Protein AF-0000000086680401 (afdb_homodimer)

Sequence (232 aa):
MADPLADVVRLTPVPRIGDLFIDARGDGRAMRVSLHPDRAIAVVSLWSSSTCRASFQLPLEDAARLAELLSPAGAAIDAAADADAEAFEADHPYPGLADTLHITGSIVPPGLSQASMADPLADVVRLTPVPRIGDLFIDARGDGRAMRVSLHPDRAIAVVSLWSSSTCRASFQLPLEDAARLAELLSPAGAAIDAAADADAEAFEADHPYPGLADTLHITGSIVPPGLSQAS

Secondary structure (DSSP, 8-state):
---TT-----------PPEEEE-TT-TTEEEEEEEEGGGTEEEEEEEETTEEEEEEEEEHHHHHHHHHHHSHHHHHHHHHHHHHHHHHHHHS--HHHHHHTS-------S------/---TT-----------PPEEEE-TT-TTEEEEEEEEGGGTEEEEEEEETTEEEEEEEEEHHHHHHHHHHHSHHHHHHHHHHHHHHHHHHHHS--THHHHHTS-------S------

Foldseek 3Di:
DPPPPVPVPVPPPPPFFFDKDADPVHQQWIWTWGDDVVVQWIKIWIDRNPRTDDIDTHRVVCVVVVVCCPDPVNVVVVVVVVVVVVVVCVVCVVPPPVVVVVPPPPPPPDDPPPDD/DPPPPVPVPPPPPPPFFFDKAADPVHQQWIWTWGDDVVVQWIKIWIDRNVRTDDIDTHRVVCVVVVVCCPDPVNVVVVVVVVVVVVVVCVVCVVPPPVPVVVPPPPPVPPPPPPDD

Structure (mmCIF, N/CA/C/O backbone):
data_AF-0000000086680401-model_v1
#
loop_
_entity.id
_entity.type
_entity.pdbx_description
1 polymer 'Uncharacterized protein'
#
loop_
_atom_site.group_PDB
_atom_site.id
_atom_site.type_symbol
_atom_site.label_atom_id
_atom_site.label_alt_id
_atom_site.label_comp_id
_atom_site.label_asym_id
_atom_site.label_entity_id
_atom_site.label_seq_id
_atom_site.pdbx_PDB_ins_code
_atom_site.Cartn_x
_atom_site.Cartn_y
_atom_site.Cartn_z
_atom_site.occupancy
_atom_site.B_iso_or_equiv
_atom_site.auth_seq_id
_atom_site.auth_comp_id
_atom_site.auth_asym_id
_atom_site.auth_atom_id
_atom_site.pdbx_PDB_model_num
ATOM 1 N N . MET A 1 1 ? -17.734 38.219 27.062 1 34.09 1 MET A N 1
ATOM 2 C CA . MET A 1 1 ? -16.578 38.688 26.297 1 34.09 1 MET A CA 1
ATOM 3 C C . MET A 1 1 ? -15.906 37.531 25.594 1 34.09 1 MET A C 1
ATOM 5 O O . MET A 1 1 ? -15.477 36.562 26.234 1 34.09 1 MET A O 1
ATOM 9 N N . ALA A 1 2 ? -16.312 37.312 24.391 1 43.44 2 ALA A N 1
ATOM 10 C CA . ALA A 1 2 ? -15.789 36.25 23.516 1 43.44 2 ALA A CA 1
ATOM 11 C C . ALA A 1 2 ? -14.273 36.375 23.359 1 43.44 2 ALA A C 1
ATOM 13 O O . ALA A 1 2 ? -13.742 37.5 23.312 1 43.44 2 ALA A O 1
ATOM 14 N N . ASP A 1 3 ? -13.539 35.5 24.078 1 41.97 3 ASP A N 1
ATOM 15 C CA . ASP A 1 3 ? -12.086 35.469 23.922 1 41.97 3 ASP A CA 1
ATOM 16 C C . ASP A 1 3 ? -11.695 35.406 22.453 1 41.97 3 ASP A C 1
ATOM 18 O O . ASP A 1 3 ? -12.078 34.469 21.734 1 41.97 3 ASP A O 1
ATOM 22 N N . PRO A 1 4 ? -11.57 36.562 21.766 1 45.19 4 PRO A N 1
ATOM 23 C CA . PRO A 1 4 ? -11.312 36.719 20.328 1 45.19 4 PRO A CA 1
ATOM 24 C C . PRO A 1 4 ? -10.195 35.812 19.828 1 45.19 4 PRO A C 1
ATOM 26 O O . PRO A 1 4 ? -10.086 35.531 18.625 1 45.19 4 PRO A O 1
ATOM 29 N N . LEU A 1 5 ? -9.18 35.688 20.609 1 41.69 5 LEU A N 1
ATOM 30 C CA . LEU A 1 5 ? -7.93 35.156 20.094 1 41.69 5 LEU A CA 1
ATOM 31 C C . LEU A 1 5 ? -8.047 33.656 19.828 1 41.69 5 LEU A C 1
ATOM 33 O O . LEU A 1 5 ? -7.043 33 19.609 1 41.69 5 LEU A O 1
ATOM 37 N N . ALA A 1 6 ? -9.164 33.094 20.094 1 43.22 6 ALA A N 1
ATOM 38 C CA . ALA A 1 6 ? -9.055 31.688 19.781 1 43.22 6 ALA A CA 1
ATOM 39 C C . ALA A 1 6 ? -8.828 31.469 18.281 1 43.22 6 ALA A C 1
ATOM 41 O O . ALA A 1 6 ? -9.742 31.062 17.562 1 43.22 6 ALA A O 1
ATOM 42 N N . ASP A 1 7 ? -8.266 32.5 17.594 1 38 7 ASP A N 1
ATOM 43 C CA . ASP A 1 7 ? -7.875 3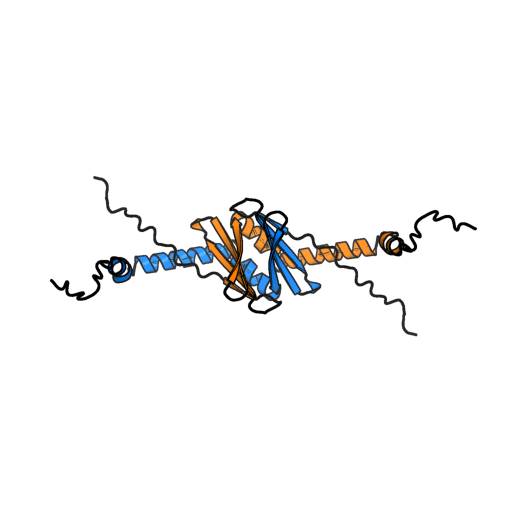2.094 16.25 1 38 7 ASP A CA 1
ATOM 44 C C . ASP A 1 7 ? -7.098 30.766 16.281 1 38 7 ASP A C 1
ATOM 46 O O . ASP A 1 7 ? -5.961 30.719 16.766 1 38 7 ASP A O 1
ATOM 50 N N . VAL A 1 8 ? -7.695 29.656 16.562 1 41.06 8 VAL A N 1
ATOM 51 C CA . VAL A 1 8 ? -7.113 28.328 16.406 1 41.06 8 VAL A CA 1
ATOM 52 C C . VAL A 1 8 ? -6.266 28.281 15.133 1 41.06 8 VAL A C 1
ATOM 54 O O . VAL A 1 8 ? -6.805 28.25 14.023 1 41.06 8 VAL A O 1
ATOM 57 N N . VAL A 1 9 ? -5.168 29.078 15.07 1 42.47 9 VAL A N 1
ATOM 58 C CA . VAL A 1 9 ? -4.25 28.781 13.977 1 42.47 9 VAL A CA 1
ATOM 59 C C . VAL A 1 9 ? -4.273 27.281 13.688 1 42.47 9 VAL A C 1
ATOM 61 O O . VAL A 1 9 ? -3.893 26.469 14.539 1 42.47 9 VAL A O 1
ATOM 64 N N . ARG A 1 10 ? -5.293 26.875 13.07 1 38.28 10 ARG A N 1
ATOM 65 C CA . ARG A 1 10 ? -5.172 25.531 12.531 1 38.28 10 ARG A CA 1
ATOM 66 C C . ARG A 1 10 ? -3.752 25.266 12.031 1 38.28 10 ARG A C 1
ATOM 68 O O . ARG A 1 10 ? -3.318 25.844 11.039 1 38.28 10 ARG A O 1
ATOM 75 N N . LEU A 1 11 ? -2.783 25.156 13 1 44.19 11 LEU A N 1
ATOM 76 C CA . LEU A 1 11 ? -1.46 24.688 12.609 1 44.19 11 LEU A CA 1
ATOM 77 C C . LEU A 1 11 ? -1.546 23.781 11.375 1 44.19 11 LEU A C 1
ATOM 79 O O . LEU A 1 11 ? -2.412 22.906 11.305 1 44.19 11 LEU A O 1
ATOM 83 N N . THR A 1 12 ? -1.242 24.375 10.234 1 44 12 THR A N 1
ATOM 84 C CA . THR A 1 12 ? -1.144 23.562 9.031 1 44 12 THR A CA 1
ATOM 85 C C . THR A 1 12 ? -0.296 22.328 9.273 1 44 12 THR A C 1
ATOM 87 O O . THR A 1 12 ? 0.77 22.406 9.891 1 44 12 THR A O 1
ATOM 90 N N . PRO A 1 13 ? -0.939 21.281 9.352 1 48.34 13 PRO A N 1
ATOM 91 C CA . PRO A 1 13 ? -0.157 20.062 9.539 1 48.34 13 PRO A CA 1
ATOM 92 C C . PRO A 1 13 ? 1.132 20.047 8.719 1 48.34 13 PRO A C 1
ATOM 94 O O . PRO A 1 13 ? 1.157 20.562 7.598 1 48.34 13 PRO A O 1
ATOM 97 N N . VAL A 1 14 ? 2.398 20.172 9.391 1 51.53 14 VAL A N 1
ATOM 98 C CA . VAL A 1 14 ? 3.666 19.922 8.719 1 51.53 14 VAL A CA 1
ATOM 99 C C . VAL A 1 14 ? 3.479 18.859 7.633 1 51.53 14 VAL A C 1
ATOM 101 O O . VAL A 1 14 ? 2.836 17.844 7.867 1 51.53 14 VAL A O 1
ATOM 104 N N . PRO A 1 15 ? 3.84 19.422 6.469 1 54.22 15 PRO A N 1
ATOM 105 C CA . PRO A 1 15 ? 3.709 18.422 5.398 1 54.22 15 PRO A CA 1
ATOM 106 C C . PRO A 1 15 ? 4.324 17.078 5.766 1 54.22 15 PRO A C 1
ATOM 108 O O . PRO A 1 15 ? 5.453 17.031 6.266 1 54.22 15 PRO A O 1
ATOM 111 N N . ARG A 1 16 ? 3.531 16.062 6.105 1 61.12 16 ARG A N 1
ATOM 112 C CA . ARG A 1 16 ? 4.055 14.727 6.391 1 61.12 16 ARG A CA 1
ATOM 113 C C . ARG A 1 16 ? 4.727 14.125 5.16 1 61.12 16 ARG A C 1
ATOM 115 O O . ARG A 1 16 ? 4.094 13.984 4.109 1 61.12 16 ARG A O 1
ATOM 122 N N . ILE A 1 17 ? 6.121 14.359 5.184 1 65.56 17 ILE A N 1
ATOM 123 C CA . ILE A 1 17 ? 6.852 13.656 4.133 1 65.56 17 ILE A CA 1
ATOM 124 C C . ILE A 1 17 ? 6.527 12.164 4.195 1 65.56 17 ILE A C 1
ATOM 126 O O . ILE A 1 17 ? 6.516 11.57 5.273 1 65.56 17 ILE A O 1
ATOM 130 N N . GLY A 1 18 ? 5.945 11.625 3.227 1 82.38 18 GLY A N 1
ATOM 131 C CA . GLY A 1 18 ? 5.582 10.219 3.139 1 82.38 18 GLY A CA 1
ATOM 132 C C . GLY A 1 18 ? 6.777 9.305 2.957 1 82.38 18 GLY A C 1
ATOM 133 O O . GLY A 1 18 ? 7.867 9.766 2.613 1 82.38 18 GLY A O 1
ATOM 134 N N . ASP A 1 19 ? 6.699 8.062 3.479 1 93 19 ASP A N 1
ATOM 135 C CA . ASP A 1 19 ? 7.699 7.031 3.227 1 93 19 ASP A CA 1
ATOM 136 C C . ASP A 1 19 ? 7.727 6.641 1.751 1 93 19 ASP A C 1
ATOM 138 O O . ASP A 1 19 ? 6.695 6.684 1.073 1 93 19 ASP A O 1
ATOM 142 N N . LEU A 1 20 ? 8.945 6.289 1.375 1 96.94 20 LEU A N 1
ATOM 143 C CA . LEU A 1 20 ? 9.156 5.992 -0.037 1 96.94 20 LEU A CA 1
ATOM 144 C C . LEU A 1 20 ? 9.57 4.539 -0.231 1 96.94 20 LEU A C 1
ATOM 146 O O . LEU A 1 20 ? 10.414 4.023 0.508 1 96.94 20 LEU A O 1
ATOM 150 N N . PHE A 1 21 ? 8.945 3.879 -1.234 1 98.06 21 PHE A N 1
ATOM 151 C CA . PHE A 1 21 ? 9.289 2.525 -1.652 1 98.06 21 PHE A CA 1
ATOM 152 C C . PHE A 1 21 ? 9.562 2.475 -3.15 1 98.06 21 PHE A C 1
ATOM 154 O O . PHE A 1 21 ? 8.859 3.111 -3.938 1 98.06 21 PHE A O 1
ATOM 161 N N . ILE A 1 22 ? 10.562 1.632 -3.516 1 98.38 22 ILE A N 1
ATOM 162 C CA . ILE A 1 22 ? 10.969 1.574 -4.918 1 98.38 22 ILE A CA 1
ATOM 163 C C . ILE A 1 22 ? 10.414 0.307 -5.562 1 98.38 22 ILE A C 1
ATOM 165 O O . ILE A 1 22 ? 10.492 -0.779 -4.98 1 98.38 22 ILE A O 1
ATOM 169 N N . ASP A 1 23 ? 9.844 0.503 -6.73 1 98.5 23 ASP A N 1
ATOM 170 C CA . ASP A 1 23 ? 9.266 -0.605 -7.488 1 98.5 23 ASP A CA 1
ATOM 171 C C . ASP A 1 23 ? 10.359 -1.565 -7.965 1 98.5 23 ASP A C 1
ATOM 173 O O . ASP A 1 23 ? 11.391 -1.135 -8.484 1 98.5 23 ASP A O 1
ATOM 177 N N . ALA A 1 24 ? 10.055 -2.836 -7.867 1 98.38 24 ALA A N 1
ATOM 178 C CA . ALA A 1 24 ? 11.031 -3.857 -8.234 1 98.38 24 ALA A CA 1
ATOM 179 C C . ALA A 1 24 ? 11.359 -3.801 -9.719 1 98.38 24 ALA A C 1
ATOM 181 O O . ALA A 1 24 ? 12.422 -4.25 -10.148 1 98.38 24 ALA A O 1
ATOM 182 N N . ARG A 1 25 ? 10.422 -3.34 -10.477 1 97.81 25 ARG A N 1
ATOM 183 C CA . ARG A 1 25 ? 10.617 -3.293 -11.922 1 97.81 25 ARG A CA 1
ATOM 184 C C . ARG A 1 25 ? 11.539 -2.143 -12.312 1 97.81 25 ARG A C 1
ATOM 186 O O . ARG A 1 25 ? 12.055 -2.104 -13.43 1 97.81 25 ARG A O 1
ATOM 193 N N . GLY A 1 26 ? 11.695 -1.215 -11.359 1 96.94 26 GLY A N 1
ATOM 194 C CA . GLY A 1 26 ? 12.539 -0.066 -11.648 1 96.94 26 GLY A CA 1
ATOM 195 C C . GLY A 1 26 ? 11.852 0.976 -12.508 1 96.94 26 GLY A C 1
ATOM 196 O O . GLY A 1 26 ? 10.656 1.235 -12.344 1 96.94 26 GLY A O 1
ATOM 197 N N . ASP A 1 27 ? 12.742 1.853 -13.273 1 95.75 27 ASP A N 1
ATOM 198 C CA . ASP A 1 27 ? 12.305 2.803 -14.297 1 95.75 27 ASP A CA 1
ATOM 199 C C . ASP A 1 27 ? 11.641 4.023 -13.656 1 95.75 27 ASP A C 1
ATOM 201 O O . ASP A 1 27 ? 10.672 4.562 -14.203 1 95.75 27 ASP A O 1
ATOM 205 N N . GLY A 1 28 ? 12.023 4.305 -12.492 1 97.62 28 GLY A N 1
ATOM 206 C CA . GLY A 1 28 ? 11.531 5.5 -11.82 1 97.62 28 GLY A CA 1
ATOM 207 C C . GLY A 1 28 ? 10.188 5.297 -11.156 1 97.62 28 GLY A C 1
ATOM 208 O O . GLY A 1 28 ? 9.555 6.262 -10.711 1 97.62 28 GLY A O 1
ATOM 209 N N . ARG A 1 29 ? 9.766 4.051 -11.039 1 98.44 29 ARG A N 1
ATOM 210 C CA . ARG A 1 29 ? 8.5 3.768 -10.375 1 98.44 29 ARG A CA 1
ATOM 211 C C . ARG A 1 29 ? 8.68 3.717 -8.859 1 98.44 29 ARG A C 1
ATOM 213 O O . ARG A 1 29 ? 9.641 3.135 -8.367 1 98.44 29 ARG A O 1
ATOM 220 N N . ALA A 1 30 ? 7.754 4.367 -8.18 1 98.38 30 ALA A N 1
ATOM 221 C CA . ALA A 1 30 ? 7.855 4.449 -6.723 1 98.38 30 ALA A CA 1
ATOM 222 C C . ALA A 1 30 ? 6.473 4.508 -6.082 1 98.38 30 ALA A C 1
ATOM 224 O O . ALA A 1 30 ? 5.488 4.844 -6.742 1 98.38 30 ALA A O 1
ATOM 225 N N . MET A 1 31 ? 6.379 4.121 -4.812 1 98.44 31 MET A N 1
ATOM 226 C CA . MET A 1 31 ? 5.199 4.27 -3.969 1 98.44 31 MET A CA 1
ATOM 227 C C . MET A 1 31 ? 5.5 5.152 -2.76 1 98.44 31 MET A C 1
ATOM 229 O O . MET A 1 31 ? 6.52 4.969 -2.094 1 98.44 31 MET A O 1
ATOM 233 N N . ARG A 1 32 ? 4.664 6.102 -2.607 1 97.06 32 ARG A N 1
ATOM 234 C CA . ARG A 1 32 ? 4.758 6.934 -1.412 1 97.06 32 ARG A CA 1
ATOM 235 C C . ARG A 1 32 ? 3.588 6.668 -0.469 1 97.06 32 ARG A C 1
ATOM 237 O O . ARG A 1 32 ? 2.451 6.504 -0.914 1 97.06 32 ARG A O 1
ATOM 244 N N . VAL A 1 33 ? 3.926 6.59 0.817 1 97.12 33 VAL A N 1
ATOM 245 C CA . VAL A 1 33 ? 2.912 6.367 1.845 1 97.12 33 VAL A CA 1
ATOM 246 C C . VAL A 1 33 ? 3.012 7.461 2.908 1 97.12 33 VAL A C 1
ATOM 248 O O . VAL A 1 33 ? 4.094 7.727 3.436 1 97.12 33 VAL A O 1
ATOM 251 N N . SER A 1 34 ? 1.892 8.109 3.141 1 93.25 34 SER A N 1
ATOM 252 C CA . SER A 1 34 ? 1.846 9.141 4.176 1 93.25 34 SER A CA 1
ATOM 253 C C . SER A 1 34 ? 0.667 8.922 5.121 1 93.25 34 SER A C 1
ATOM 255 O O . SER A 1 34 ? -0.433 8.586 4.68 1 93.25 34 SER A O 1
ATOM 257 N N . LEU A 1 35 ? 0.917 9.094 6.371 1 92.5 35 LEU A N 1
ATOM 258 C CA . LEU A 1 35 ? -0.119 8.945 7.387 1 92.5 35 LEU A CA 1
ATOM 259 C C . LEU A 1 35 ? -0.743 10.289 7.73 1 92.5 35 LEU A C 1
ATOM 261 O O . LEU A 1 35 ? -0.03 11.273 7.93 1 92.5 35 LEU A O 1
ATOM 265 N N . HIS A 1 36 ? -2.059 10.297 7.707 1 89.88 36 HIS A N 1
ATOM 266 C CA . HIS A 1 36 ? -2.832 11.461 8.125 1 89.88 36 HIS A CA 1
ATOM 267 C C . HIS A 1 36 ? -3.816 11.102 9.227 1 89.88 36 HIS A C 1
ATOM 269 O O . HIS A 1 36 ? -5.023 10.992 8.984 1 89.88 36 HIS A O 1
ATOM 275 N N . PRO A 1 37 ? -3.393 11.062 10.445 1 86.56 37 PRO A N 1
ATOM 276 C CA . PRO A 1 37 ? -4.242 10.625 11.555 1 86.56 37 PRO A CA 1
ATOM 277 C C . PRO A 1 37 ? -5.414 11.57 11.812 1 86.56 37 PRO A C 1
ATOM 279 O O . PRO A 1 37 ? -6.492 11.125 12.219 1 86.56 37 PRO A O 1
ATOM 282 N N . ASP A 1 38 ? -5.199 12.781 11.523 1 83.44 38 ASP A N 1
ATOM 283 C CA . ASP A 1 38 ? -6.262 13.758 11.734 1 83.44 38 ASP A CA 1
ATOM 284 C C . ASP A 1 38 ? -7.461 13.469 10.836 1 83.44 38 ASP A C 1
ATOM 286 O O . ASP A 1 38 ? -8.602 13.805 11.172 1 83.44 38 ASP A O 1
ATOM 290 N N . ARG A 1 39 ? -7.156 12.938 9.727 1 90.25 39 ARG A N 1
ATOM 291 C CA . ARG A 1 39 ? -8.195 12.594 8.766 1 90.25 39 ARG A CA 1
ATOM 292 C C . ARG A 1 39 ? -8.516 11.102 8.82 1 90.25 39 ARG A C 1
ATOM 294 O O . ARG A 1 39 ? -9.375 10.617 8.078 1 90.25 39 ARG A O 1
ATOM 301 N N . ALA A 1 40 ? -7.871 10.375 9.625 1 91.75 40 ALA A N 1
ATOM 302 C CA . ALA A 1 40 ? -8.039 8.945 9.852 1 91.75 40 ALA A CA 1
ATOM 303 C C . ALA A 1 40 ? -7.773 8.148 8.578 1 91.75 40 ALA A C 1
ATOM 305 O O . ALA A 1 40 ? -8.461 7.168 8.297 1 91.75 40 ALA A O 1
ATOM 306 N N . ILE A 1 41 ? -6.75 8.633 7.816 1 94.62 41 ILE A N 1
ATOM 307 C CA . ILE A 1 41 ? -6.418 7.914 6.59 1 94.62 41 ILE A CA 1
ATOM 308 C C . ILE A 1 41 ? -4.902 7.828 6.438 1 94.62 41 ILE A C 1
ATOM 310 O O . ILE A 1 41 ? -4.164 8.617 7.027 1 94.62 41 ILE A O 1
ATOM 314 N N . ALA A 1 42 ? -4.496 6.785 5.684 1 96.19 42 ALA A N 1
ATOM 315 C CA . ALA A 1 42 ? -3.193 6.734 5.023 1 96.19 42 ALA A CA 1
ATOM 316 C C . ALA A 1 42 ? -3.332 6.906 3.516 1 96.19 42 ALA A C 1
ATOM 318 O O . ALA A 1 42 ? -4.23 6.328 2.898 1 96.19 42 ALA A O 1
ATOM 319 N N . VAL A 1 43 ? -2.486 7.773 3.008 1 97.12 43 VAL A N 1
ATOM 320 C CA . VAL A 1 43 ? -2.52 7.957 1.562 1 97.12 43 VAL A CA 1
ATOM 321 C C . VAL A 1 43 ? -1.408 7.137 0.91 1 97.12 43 VAL A C 1
ATOM 323 O O . VAL A 1 43 ? -0.248 7.215 1.318 1 97.12 43 VAL A O 1
ATOM 326 N N . VAL A 1 44 ? -1.808 6.301 -0.07 1 98.38 44 VAL A N 1
ATOM 327 C CA . VAL A 1 44 ? -0.894 5.566 -0.938 1 98.38 44 VAL A CA 1
ATOM 328 C C . VAL A 1 44 ? -0.931 6.156 -2.346 1 98.38 44 VAL A C 1
ATOM 330 O O . VAL A 1 44 ? -2.006 6.328 -2.926 1 98.38 44 VAL A O 1
ATOM 333 N N . SER A 1 45 ? 0.202 6.5 -2.807 1 98.31 45 SER A N 1
ATOM 334 C CA . SER A 1 45 ? 0.241 7.023 -4.172 1 98.31 45 SER A CA 1
ATOM 335 C C . SER A 1 45 ? 1.341 6.352 -4.988 1 98.31 45 SER A C 1
ATOM 337 O O . SER A 1 45 ? 2.422 6.07 -4.469 1 98.31 45 SER A O 1
ATOM 339 N N . LEU A 1 46 ? 1.041 6.105 -6.223 1 98.56 46 LEU A N 1
ATOM 340 C CA . LEU A 1 46 ? 1.972 5.461 -7.145 1 98.56 46 LEU A CA 1
ATOM 341 C C . LEU A 1 46 ? 2.471 6.453 -8.188 1 98.56 46 LEU A C 1
ATOM 343 O O . LEU A 1 46 ? 1.683 7.207 -8.766 1 98.56 46 LEU A O 1
ATOM 347 N N . TRP A 1 47 ? 3.779 6.383 -8.344 1 98 47 TRP A N 1
ATOM 348 C CA . TRP A 1 47 ? 4.434 7.391 -9.172 1 98 47 TRP A CA 1
ATOM 349 C C . TRP A 1 47 ? 5.238 6.738 -10.289 1 98 47 TRP A C 1
ATOM 351 O O . TRP A 1 47 ? 5.766 5.637 -10.125 1 98 47 TRP A O 1
ATOM 361 N N . SER A 1 48 ? 5.277 7.293 -11.406 1 97.31 48 SER A N 1
ATOM 362 C CA . SER A 1 48 ? 6.266 7.09 -12.461 1 97.31 48 SER A CA 1
ATOM 363 C C . SER A 1 48 ? 7.125 8.336 -12.664 1 97.31 48 SER A C 1
ATOM 365 O O . SER A 1 48 ? 6.688 9.305 -13.281 1 97.31 48 SER A O 1
ATOM 367 N N . SER A 1 49 ? 8.383 8.133 -12.141 1 95.06 49 SER A N 1
ATOM 368 C CA . SER A 1 49 ? 9.227 9.32 -12.078 1 95.06 49 SER A CA 1
ATOM 369 C C . SER A 1 49 ? 8.539 10.445 -11.32 1 95.06 49 SER A C 1
ATOM 371 O O . SER A 1 49 ? 8.125 10.266 -10.172 1 95.06 49 SER A O 1
ATOM 373 N N . SER A 1 50 ? 8.32 11.578 -11.883 1 94.38 50 SER A N 1
ATOM 374 C CA . SER A 1 50 ? 7.766 12.719 -11.172 1 94.38 50 SER A CA 1
ATOM 375 C C . SER A 1 50 ? 6.254 12.812 -11.352 1 94.38 50 SER A C 1
ATOM 377 O O . SER A 1 50 ? 5.613 13.727 -10.828 1 94.38 50 SER A O 1
ATOM 379 N N . THR A 1 51 ? 5.707 11.852 -12.023 1 97.5 51 THR A N 1
ATOM 380 C CA . THR A 1 51 ? 4.273 11.906 -12.305 1 97.5 51 THR A CA 1
ATOM 381 C C . THR A 1 51 ? 3.51 10.93 -11.414 1 97.5 51 THR A C 1
ATOM 383 O O . THR A 1 51 ? 3.76 9.727 -11.453 1 97.5 51 THR A O 1
ATOM 386 N N . CYS A 1 52 ? 2.596 11.43 -10.68 1 98.12 52 CYS A N 1
ATOM 387 C CA . CYS A 1 52 ? 1.708 10.57 -9.914 1 98.12 52 CYS A CA 1
ATOM 388 C C . CYS A 1 52 ? 0.692 9.883 -10.82 1 98.12 52 CYS A C 1
ATOM 390 O O . CYS A 1 52 ? -0.076 10.547 -11.516 1 98.12 52 CYS A O 1
ATOM 392 N N . ARG A 1 53 ? 0.599 8.586 -10.711 1 98.31 53 ARG A N 1
ATOM 393 C CA . ARG A 1 53 ? -0.247 7.82 -11.617 1 98.31 53 ARG A CA 1
ATOM 394 C C . ARG A 1 53 ? -1.577 7.469 -10.961 1 98.31 53 ARG A C 1
ATOM 396 O O . ARG A 1 53 ? -2.594 7.32 -11.648 1 98.31 53 ARG A O 1
ATOM 403 N N . ALA A 1 54 ? -1.56 7.332 -9.656 1 98.5 54 ALA A N 1
ATOM 404 C CA . ALA A 1 54 ? -2.766 6.984 -8.906 1 98.5 54 ALA A CA 1
ATOM 405 C C . ALA A 1 54 ? -2.555 7.172 -7.406 1 98.5 54 ALA A C 1
ATOM 407 O O . ALA A 1 54 ? -1.421 7.145 -6.926 1 98.5 54 ALA A O 1
ATOM 408 N N . SER A 1 55 ? -3.639 7.371 -6.734 1 98.38 55 SER A N 1
ATOM 409 C CA . SER A 1 55 ? -3.604 7.469 -5.277 1 98.38 55 SER A CA 1
ATOM 410 C C . SER A 1 55 ? -4.789 6.75 -4.645 1 98.38 55 SER A C 1
ATOM 412 O O . SER A 1 55 ? -5.766 6.434 -5.328 1 98.38 55 SER A O 1
ATOM 414 N N . PHE A 1 56 ? -4.641 6.477 -3.43 1 98.44 56 PHE A N 1
ATOM 415 C CA . PHE A 1 56 ? -5.594 5.715 -2.637 1 98.44 56 PHE A CA 1
ATOM 416 C C . PHE A 1 56 ? -5.582 6.176 -1.185 1 98.44 56 PHE A C 1
ATOM 418 O O . PHE A 1 56 ? -4.516 6.375 -0.601 1 98.44 56 PHE A O 1
ATOM 425 N N . GLN A 1 57 ? -6.793 6.398 -0.75 1 98.56 57 GLN A N 1
ATOM 426 C CA . GLN A 1 57 ? -6.93 6.738 0.662 1 98.56 57 GLN A CA 1
ATOM 427 C C . GLN A 1 57 ? -7.395 5.535 1.475 1 98.56 57 GLN A C 1
ATOM 429 O O . GLN A 1 57 ? -8.57 5.168 1.435 1 98.56 57 GLN A O 1
ATOM 434 N N . LEU A 1 58 ? -6.449 4.977 2.287 1 98.31 58 LEU A N 1
ATOM 435 C CA . LEU A 1 58 ? -6.711 3.836 3.16 1 98.31 58 LEU A CA 1
ATOM 436 C C . LEU A 1 58 ? -7.258 4.297 4.508 1 98.31 58 LEU A C 1
ATOM 438 O O . LEU A 1 58 ? -6.559 4.973 5.266 1 98.31 58 LEU A O 1
ATOM 442 N N . PRO A 1 59 ? -8.555 3.867 4.758 1 97.44 59 PRO A N 1
ATOM 443 C CA . PRO A 1 59 ? -8.969 4.125 6.141 1 97.44 59 PRO A CA 1
ATOM 444 C C . PRO A 1 59 ? -8.023 3.5 7.164 1 97.44 59 PRO A C 1
ATOM 446 O O . PRO A 1 59 ? -7.645 2.334 7.031 1 97.44 59 PRO A O 1
ATOM 449 N N . LEU A 1 60 ? -7.625 4.281 8.164 1 94.69 60 LEU A N 1
ATOM 450 C CA . LEU A 1 60 ? -6.645 3.799 9.133 1 94.69 60 LEU A CA 1
ATOM 451 C C . LEU A 1 60 ? -7.176 2.582 9.883 1 94.69 60 LEU A C 1
ATOM 453 O O . LEU A 1 60 ? -6.395 1.756 10.367 1 94.69 60 LEU A O 1
ATOM 457 N N . GLU A 1 61 ? -8.492 2.486 9.977 1 94.31 61 GLU A N 1
ATOM 458 C CA . GLU A 1 61 ? -9.078 1.308 10.609 1 94.31 61 GLU A CA 1
ATOM 459 C C . GLU A 1 61 ? -8.734 0.038 9.836 1 94.31 61 GLU A C 1
ATOM 461 O O . GLU A 1 61 ? -8.719 -1.056 10.398 1 94.31 61 GLU A O 1
ATOM 466 N N . ASP A 1 62 ? -8.492 0.18 8.562 1 97 62 ASP A N 1
ATOM 467 C CA . ASP A 1 62 ? -8.148 -0.96 7.715 1 97 62 ASP A CA 1
ATOM 468 C C . ASP A 1 62 ? -6.637 -1.119 7.594 1 97 62 ASP A C 1
ATOM 470 O O . ASP A 1 62 ? -6.152 -2.125 7.07 1 97 62 ASP A O 1
ATOM 474 N N . ALA A 1 63 ? -5.852 -0.171 8.047 1 97 63 ALA A N 1
ATOM 475 C CA . ALA A 1 63 ? -4.398 -0.178 7.906 1 97 63 ALA A CA 1
ATOM 476 C C . ALA A 1 63 ? -3.779 -1.351 8.656 1 97 63 ALA A C 1
ATOM 478 O O . ALA A 1 63 ? -2.811 -1.954 8.188 1 97 63 ALA A O 1
ATOM 479 N N . ALA A 1 64 ? -4.402 -1.676 9.797 1 94 64 ALA A N 1
ATOM 480 C CA . ALA A 1 64 ? -3.883 -2.787 10.594 1 94 64 ALA A CA 1
ATOM 481 C C . ALA A 1 64 ? -3.998 -4.105 9.828 1 94 64 ALA A C 1
ATOM 483 O O . ALA A 1 64 ? -3.1 -4.945 9.891 1 94 64 ALA A O 1
ATOM 484 N N . ARG A 1 65 ? -5.094 -4.293 9.195 1 95.38 65 ARG A N 1
ATOM 485 C CA . ARG A 1 65 ? -5.297 -5.5 8.398 1 95.38 65 ARG A CA 1
ATOM 486 C C . ARG A 1 65 ? -4.27 -5.598 7.277 1 95.38 65 ARG A C 1
ATOM 488 O O . ARG A 1 65 ? -3.725 -6.672 7.016 1 95.38 65 ARG A O 1
ATOM 495 N N . LEU A 1 66 ? -4.035 -4.457 6.633 1 97.19 66 LEU A N 1
ATOM 496 C CA . LEU A 1 66 ? -3.018 -4.426 5.586 1 97.19 66 LEU A CA 1
ATOM 497 C C . LEU A 1 66 ? -1.635 -4.703 6.164 1 97.19 66 LEU A C 1
ATOM 499 O O . LEU A 1 66 ? -0.852 -5.453 5.578 1 97.19 66 LEU A O 1
ATOM 503 N N . ALA A 1 67 ? -1.343 -4.133 7.293 1 96.94 67 ALA A N 1
ATOM 504 C CA . ALA A 1 67 ? -0.066 -4.363 7.961 1 96.94 67 ALA A CA 1
ATOM 505 C C . ALA A 1 67 ? 0.135 -5.848 8.266 1 96.94 67 ALA A C 1
ATOM 507 O O . ALA A 1 67 ? 1.222 -6.391 8.047 1 96.94 67 ALA A O 1
ATOM 508 N N . GLU A 1 68 ? -0.904 -6.48 8.727 1 95.25 68 GLU A N 1
ATOM 509 C CA . GLU A 1 68 ? -0.832 -7.902 9.039 1 95.25 68 GLU A CA 1
ATOM 510 C C . GLU A 1 68 ? -0.542 -8.734 7.793 1 95.25 68 GLU A C 1
ATOM 512 O O . GLU A 1 68 ? 0.292 -9.641 7.824 1 95.25 68 GLU A O 1
ATOM 517 N N . LEU A 1 69 ? -1.261 -8.352 6.789 1 94.19 69 LEU A N 1
ATOM 518 C CA . LEU A 1 69 ? -1.076 -9.055 5.523 1 94.19 69 LEU A CA 1
ATOM 519 C C . LEU A 1 69 ? 0.371 -8.961 5.055 1 94.19 69 LEU A C 1
ATOM 521 O O . LEU A 1 69 ? 0.941 -9.945 4.582 1 94.19 69 LEU A O 1
ATOM 525 N N . LEU A 1 70 ? 1.015 -7.797 5.219 1 95.62 70 LEU A N 1
ATOM 526 C CA . LEU A 1 70 ? 2.34 -7.52 4.68 1 95.62 70 LEU A CA 1
ATOM 527 C C . LEU A 1 70 ? 3.428 -7.957 5.656 1 95.62 70 LEU A C 1
ATOM 529 O O . LEU A 1 70 ? 4.609 -7.984 5.305 1 95.62 70 LEU A O 1
ATOM 533 N N . SER A 1 71 ? 3.033 -8.352 6.828 1 93.88 71 SER A N 1
ATOM 534 C CA . SER A 1 71 ? 4.004 -8.773 7.836 1 93.88 71 SER A CA 1
ATOM 535 C C . SER A 1 71 ? 4.621 -10.117 7.477 1 93.88 71 SER A C 1
ATOM 537 O O . SER A 1 71 ? 4.055 -10.875 6.684 1 93.88 71 SER A O 1
ATOM 539 N N . PRO A 1 72 ? 5.816 -10.375 8.07 1 90.69 72 PRO A N 1
ATOM 540 C CA . PRO A 1 72 ? 6.426 -11.68 7.824 1 90.69 72 PRO A CA 1
ATOM 541 C C . PRO A 1 72 ? 5.488 -12.844 8.156 1 90.69 72 PRO A C 1
ATOM 543 O O . PRO A 1 72 ? 5.434 -13.828 7.414 1 90.69 72 PRO A O 1
ATOM 546 N N . ALA A 1 73 ? 4.754 -12.656 9.219 1 88.81 73 ALA A N 1
ATOM 547 C CA . ALA A 1 73 ? 3.811 -13.703 9.602 1 88.81 73 ALA A CA 1
ATOM 548 C C . ALA A 1 73 ? 2.697 -13.836 8.562 1 88.81 73 ALA A C 1
ATOM 550 O O . ALA A 1 73 ? 2.305 -14.945 8.203 1 88.81 73 ALA A O 1
ATOM 551 N N . GLY A 1 74 ? 2.188 -12.781 8.156 1 87.06 74 GLY A N 1
ATOM 552 C CA . GLY A 1 74 ? 1.155 -12.797 7.129 1 87.06 74 GLY A CA 1
ATOM 553 C C . GLY A 1 74 ? 1.625 -13.406 5.82 1 87.06 74 GLY A C 1
ATOM 554 O O . GLY A 1 74 ? 0.912 -14.211 5.211 1 87.06 74 GLY A O 1
ATOM 555 N N . ALA A 1 75 ? 2.793 -13.055 5.449 1 85.38 75 ALA A N 1
ATOM 556 C CA . ALA A 1 75 ? 3.373 -13.609 4.23 1 85.38 75 ALA A CA 1
ATOM 557 C C . ALA A 1 75 ? 3.539 -15.117 4.344 1 85.38 75 ALA A C 1
ATOM 559 O O . ALA A 1 75 ? 3.328 -15.852 3.371 1 85.38 75 ALA A O 1
ATOM 560 N N . ALA A 1 76 ? 3.889 -15.516 5.477 1 86.38 76 ALA A N 1
ATOM 561 C CA . ALA A 1 76 ? 4.07 -16.938 5.711 1 86.38 76 ALA A CA 1
ATOM 562 C C . ALA A 1 76 ? 2.74 -17.688 5.609 1 86.38 76 ALA A C 1
ATOM 564 O O . ALA A 1 76 ? 2.678 -18.781 5.059 1 86.38 76 ALA A O 1
ATOM 565 N N . ILE A 1 77 ? 1.765 -17.062 6.191 1 85.94 77 ILE A N 1
ATOM 566 C CA . ILE A 1 77 ? 0.433 -17.656 6.141 1 85.94 77 ILE A CA 1
ATOM 567 C C . ILE A 1 77 ? -0.023 -17.781 4.688 1 85.94 77 ILE A C 1
ATOM 569 O O . ILE A 1 77 ? -0.554 -18.812 4.281 1 85.94 77 ILE A O 1
ATOM 573 N N . ASP A 1 78 ? 0.211 -16.734 3.977 1 83.31 78 ASP A N 1
ATOM 574 C CA . ASP A 1 78 ? -0.178 -16.734 2.57 1 83.31 78 ASP A CA 1
ATOM 575 C C . ASP A 1 78 ? 0.586 -17.797 1.785 1 83.31 78 ASP A C 1
ATOM 577 O O . ASP A 1 78 ? 0.005 -18.5 0.958 1 83.31 78 ASP A O 1
ATOM 581 N N . ALA A 1 79 ? 1.803 -17.938 2.064 1 83.25 79 ALA A N 1
ATOM 582 C CA . ALA A 1 79 ? 2.631 -18.938 1.396 1 83.25 79 ALA A CA 1
ATOM 583 C C . ALA A 1 79 ? 2.148 -20.344 1.714 1 83.25 79 ALA A C 1
ATOM 585 O O . ALA A 1 79 ? 2.133 -21.219 0.839 1 83.25 79 ALA A O 1
ATOM 586 N N . ALA A 1 80 ? 1.813 -20.484 2.902 1 83.31 80 ALA A N 1
ATOM 587 C CA . ALA A 1 80 ? 1.336 -21.797 3.318 1 83.31 80 ALA A CA 1
ATOM 588 C C . ALA A 1 80 ? 0.015 -22.141 2.635 1 83.31 80 ALA A C 1
ATOM 590 O O . ALA A 1 80 ? -0.199 -23.281 2.225 1 83.31 80 ALA A O 1
ATOM 591 N N . ALA A 1 81 ? -0.812 -21.125 2.625 1 81.44 81 ALA A N 1
ATOM 592 C CA . ALA A 1 81 ? -2.088 -21.344 1.949 1 81.44 81 ALA A CA 1
ATOM 593 C C . ALA A 1 81 ? -1.875 -21.703 0.481 1 81.44 81 ALA A C 1
ATOM 595 O O . ALA A 1 81 ? -2.562 -22.578 -0.056 1 81.44 81 ALA A O 1
ATOM 596 N N . ASP A 1 82 ? -0.969 -21.047 -0.14 1 77.25 82 ASP A N 1
ATOM 597 C CA . ASP A 1 82 ? -0.644 -21.328 -1.534 1 77.25 82 ASP A CA 1
ATOM 598 C C . ASP A 1 82 ? -0.111 -22.75 -1.693 1 77.25 82 ASP A C 1
ATOM 600 O O . ASP A 1 82 ? -0.502 -23.469 -2.617 1 77.25 82 ASP A O 1
ATOM 604 N N . ALA A 1 83 ? 0.746 -23.094 -0.8 1 81.12 83 ALA A N 1
ATOM 605 C CA . ALA A 1 83 ? 1.317 -24.438 -0.843 1 81.12 83 ALA A CA 1
ATOM 606 C C . ALA A 1 83 ? 0.235 -25.5 -0.674 1 81.12 83 ALA A C 1
ATOM 608 O O . ALA A 1 83 ? 0.254 -26.531 -1.355 1 81.12 83 ALA A O 1
ATOM 609 N N . ASP A 1 84 ? -0.632 -25.234 0.213 1 81.81 84 ASP A N 1
ATOM 610 C CA . ASP A 1 84 ? -1.73 -26.156 0.451 1 81.81 84 ASP A CA 1
ATOM 611 C C . ASP A 1 84 ? -2.615 -26.297 -0.787 1 81.81 84 ASP A C 1
ATOM 613 O O . ASP A 1 84 ? -3.023 -27.406 -1.146 1 81.81 84 ASP A O 1
ATOM 617 N N . ALA A 1 85 ? -2.854 -25.156 -1.364 1 79.44 85 ALA A N 1
ATOM 618 C CA . ALA A 1 85 ? -3.672 -25.172 -2.574 1 79.44 85 ALA A CA 1
ATOM 619 C C . ALA A 1 85 ? -2.977 -25.938 -3.697 1 79.44 85 ALA A C 1
ATOM 621 O O . ALA A 1 85 ? -3.615 -26.703 -4.426 1 79.44 85 ALA A O 1
ATOM 622 N N . GLU A 1 86 ? -1.749 -25.719 -3.836 1 77.12 86 GLU A N 1
ATOM 623 C CA . GLU A 1 86 ? -0.97 -26.438 -4.84 1 77.12 86 GLU A CA 1
ATOM 624 C C . GLU A 1 86 ? -0.972 -27.938 -4.562 1 77.12 86 GLU A C 1
ATOM 626 O O . GLU A 1 86 ? -1.106 -28.734 -5.488 1 77.12 86 GLU A O 1
ATOM 631 N N . ALA A 1 87 ? -0.789 -28.266 -3.32 1 82.62 87 ALA A N 1
ATOM 632 C CA . ALA A 1 87 ? -0.794 -29.672 -2.939 1 82.62 87 ALA A CA 1
ATOM 633 C C . ALA A 1 87 ? -2.156 -30.312 -3.205 1 82.62 87 ALA A C 1
ATOM 635 O O . ALA A 1 87 ? -2.236 -31.453 -3.672 1 82.62 87 ALA A O 1
ATOM 636 N N . PHE A 1 88 ? -3.16 -29.547 -2.869 1 82.25 88 PHE A N 1
ATOM 637 C CA . PHE A 1 88 ? -4.512 -30.047 -3.117 1 82.25 88 PHE A CA 1
ATOM 638 C C . PHE A 1 88 ? -4.727 -30.297 -4.605 1 82.25 88 PHE A C 1
ATOM 640 O O . PHE A 1 88 ? -5.277 -31.328 -4.988 1 82.25 88 PHE A O 1
ATOM 647 N N . GLU A 1 89 ? -4.324 -29.375 -5.461 1 79.62 89 GLU A N 1
ATOM 648 C CA . GLU A 1 89 ? -4.449 -29.531 -6.906 1 79.62 89 GLU A CA 1
ATOM 649 C C . GLU A 1 89 ? -3.625 -30.703 -7.406 1 79.62 89 GLU A C 1
ATOM 651 O O . GLU A 1 89 ? -4.059 -31.438 -8.305 1 79.62 89 GLU A O 1
ATOM 656 N N . ALA A 1 90 ? -2.439 -30.844 -6.824 1 81.25 90 ALA A N 1
ATOM 657 C CA . ALA A 1 90 ? -1.58 -31.953 -7.219 1 81.25 90 ALA A CA 1
ATOM 658 C C . ALA A 1 90 ? -2.219 -33.312 -6.859 1 81.25 90 ALA A C 1
ATOM 660 O O . ALA A 1 90 ? -2.094 -34.281 -7.602 1 81.25 90 ALA A O 1
ATOM 661 N N . ASP A 1 91 ? -2.852 -33.281 -5.766 1 81.25 91 ASP A N 1
ATOM 662 C CA . ASP A 1 91 ? -3.471 -34.531 -5.277 1 81.25 91 ASP A CA 1
ATOM 663 C C . ASP A 1 91 ? -4.812 -34.781 -5.965 1 81.25 91 ASP A C 1
ATOM 665 O O . ASP A 1 91 ? -5.316 -35.906 -5.965 1 81.25 91 ASP A O 1
ATOM 669 N N . HIS A 1 92 ? -5.457 -33.688 -6.422 1 77.81 92 HIS A N 1
ATOM 670 C CA . HIS A 1 92 ? -6.738 -33.781 -7.105 1 77.81 92 HIS A CA 1
ATOM 671 C C . HIS A 1 92 ? -6.648 -33.25 -8.531 1 77.81 92 HIS A C 1
ATOM 673 O O . HIS A 1 92 ? -7.234 -32.219 -8.852 1 77.81 92 HIS A O 1
ATOM 679 N N . PRO A 1 93 ? -5.676 -33.875 -9.242 1 64.94 93 PRO A N 1
ATOM 680 C CA . PRO A 1 93 ? -5.562 -33.406 -10.625 1 64.94 93 PRO A CA 1
ATOM 681 C C . PRO A 1 93 ? -6.895 -33.438 -11.375 1 64.94 93 PRO A C 1
ATOM 683 O O . PRO A 1 93 ? -7.688 -34.375 -11.18 1 64.94 93 PRO A O 1
ATOM 686 N N . TYR A 1 94 ? -7.617 -32.375 -11.32 1 58.91 94 TYR A N 1
ATOM 687 C CA . TYR A 1 94 ? -8.812 -32.469 -12.156 1 58.91 94 TYR A CA 1
ATOM 688 C C . TYR A 1 94 ? -8.461 -33.031 -13.539 1 58.91 94 TYR A C 1
ATOM 690 O O . TYR A 1 94 ? -7.578 -32.5 -14.219 1 58.91 94 TYR A O 1
ATOM 698 N N . PRO A 1 95 ? -8.656 -34.188 -13.758 1 54.97 95 PRO A N 1
ATOM 699 C CA . PRO A 1 95 ? -8.352 -34.812 -15.039 1 54.97 95 PRO A CA 1
ATOM 700 C C . PRO A 1 95 ? -8.453 -33.844 -16.219 1 54.97 95 PRO A C 1
ATOM 702 O O . PRO A 1 95 ? -7.598 -33.875 -17.109 1 54.97 95 PRO A O 1
ATOM 705 N N . GLY A 1 96 ? -9.695 -33.312 -16.562 1 45.84 96 GLY A N 1
ATOM 706 C CA . GLY A 1 96 ? -10.141 -32.781 -17.844 1 45.84 96 GLY A CA 1
ATOM 707 C C . GLY A 1 96 ? -9.555 -31.422 -18.156 1 45.84 96 GLY A C 1
ATOM 708 O O . GLY A 1 96 ? -9.789 -30.875 -19.234 1 45.84 96 GLY A O 1
ATOM 709 N N . LEU A 1 97 ? -9.078 -30.609 -17.188 1 49.28 97 LEU A N 1
ATOM 710 C CA . LEU A 1 97 ? -8.781 -29.281 -17.703 1 49.28 97 LEU A CA 1
ATOM 711 C C . LEU A 1 97 ? -7.512 -29.297 -18.547 1 49.28 97 LEU A C 1
ATOM 713 O O . LEU A 1 97 ? -7.324 -28.422 -19.406 1 49.28 97 LEU A O 1
ATOM 717 N N . ALA A 1 98 ? -6.574 -29.984 -18.266 1 49 98 ALA A N 1
ATOM 718 C CA . ALA A 1 98 ? -5.469 -30.141 -19.203 1 49 98 ALA A CA 1
ATOM 719 C C . ALA A 1 98 ? -5.902 -30.906 -20.453 1 49 98 ALA A C 1
ATOM 721 O O . ALA A 1 98 ? -5.43 -30.641 -21.547 1 49 98 ALA A O 1
ATOM 722 N N . ASP A 1 99 ? -6.656 -31.938 -20.312 1 43.78 99 ASP A N 1
ATOM 723 C CA . ASP A 1 99 ? -6.961 -32.75 -21.5 1 43.78 99 ASP A CA 1
ATOM 724 C C . ASP A 1 99 ? -7.902 -32 -22.438 1 43.78 99 ASP A C 1
ATOM 726 O O . ASP A 1 99 ? -7.914 -32.25 -23.656 1 43.78 99 ASP A O 1
ATOM 730 N N . THR A 1 100 ? -8.852 -31.266 -21.859 1 43.25 100 THR A N 1
ATOM 731 C CA . THR A 1 100 ? -9.836 -30.719 -22.781 1 43.25 100 THR A CA 1
ATOM 732 C C . THR A 1 100 ? -9.25 -29.562 -23.578 1 43.25 100 THR A C 1
ATOM 734 O O . THR A 1 100 ? -9.594 -29.359 -24.734 1 43.25 100 THR A O 1
ATOM 737 N N . LEU A 1 101 ? -8.258 -28.828 -22.969 1 43.94 101 LEU A N 1
ATOM 738 C CA . LEU A 1 101 ? -7.852 -27.734 -23.828 1 43.94 101 LEU A CA 1
ATOM 739 C C . LEU A 1 101 ? -6.969 -28.219 -24.969 1 43.94 101 LEU A C 1
ATOM 741 O O . LEU A 1 101 ? -6.438 -27.422 -25.75 1 43.94 101 LEU A O 1
ATOM 745 N N . HIS A 1 102 ? -6.602 -29.391 -24.953 1 40.78 102 HIS A N 1
ATOM 746 C CA . HIS A 1 102 ? -6.109 -29.828 -26.266 1 40.78 102 HIS A CA 1
ATOM 747 C C . HIS A 1 102 ? -7.246 -29.906 -27.281 1 40.78 102 HIS A C 1
ATOM 749 O O . HIS A 1 102 ? -7.711 -31 -27.609 1 40.78 102 HIS A O 1
ATOM 755 N N . ILE A 1 103 ? -8.32 -29.125 -27.078 1 39.12 103 ILE A N 1
ATOM 756 C CA . ILE A 1 103 ? -9.32 -29.125 -28.141 1 39.12 103 ILE A CA 1
ATOM 757 C C . ILE A 1 103 ? -8.625 -29.031 -29.5 1 39.12 103 ILE A C 1
ATOM 759 O O . ILE A 1 103 ? -7.754 -28.188 -29.703 1 39.12 103 ILE A O 1
ATOM 763 N N . THR A 1 104 ? -8.641 -30.125 -30.25 1 42.34 104 THR A N 1
ATOM 764 C CA . THR A 1 104 ? -8.57 -30.328 -31.688 1 42.34 104 THR A CA 1
ATOM 765 C C . THR A 1 104 ? -9.227 -29.172 -32.438 1 42.34 104 THR A C 1
ATOM 767 O O . THR A 1 104 ? -10.383 -28.828 -32.156 1 42.34 104 THR A O 1
ATOM 770 N N . GLY A 1 105 ? -8.562 -28.047 -32.625 1 37.44 105 GLY A N 1
ATOM 771 C CA . GLY A 1 105 ? -8.938 -26.953 -33.5 1 37.44 105 GLY A CA 1
ATOM 772 C C . GLY A 1 105 ? -9.742 -27.406 -34.688 1 37.44 105 GLY A C 1
ATOM 773 O O . GLY A 1 105 ? -10.039 -26.609 -35.594 1 37.44 105 GLY A O 1
ATOM 774 N N . SER A 1 106 ? -9.586 -28.625 -35.125 1 38.72 106 SER A N 1
ATOM 775 C CA . SER A 1 106 ? -10.125 -28.516 -36.469 1 38.72 106 SER A CA 1
ATOM 776 C C . SER A 1 106 ? -11.625 -28.25 -36.438 1 38.72 106 SER A C 1
ATOM 778 O O . SER A 1 106 ? -12.43 -29.172 -36.281 1 38.72 106 SER A O 1
ATOM 780 N N . ILE A 1 107 ? -12.102 -27.422 -35.531 1 41.06 107 ILE A N 1
ATOM 781 C CA . ILE A 1 107 ? -13.508 -27.141 -35.812 1 41.06 107 ILE A CA 1
ATOM 782 C C . ILE A 1 107 ? -13.664 -26.688 -37.281 1 41.06 107 ILE A C 1
ATOM 784 O O . ILE A 1 107 ? -13.195 -25.609 -37.656 1 41.06 107 ILE A O 1
ATOM 788 N N . VAL A 1 108 ? -13.492 -27.578 -38.25 1 40.88 108 VAL A N 1
ATOM 789 C CA . VAL A 1 108 ? -13.898 -27.344 -39.656 1 40.88 108 VAL A CA 1
ATOM 790 C C . VAL A 1 108 ? -15.352 -26.891 -39.688 1 40.88 108 VAL A C 1
ATOM 792 O O . VAL A 1 108 ? -16.219 -27.5 -39.062 1 40.88 108 VAL A O 1
ATOM 795 N N . PRO A 1 109 ? -15.547 -25.594 -39.906 1 38.78 109 PRO A N 1
ATOM 796 C CA . PRO A 1 109 ? -16.906 -25.125 -40.156 1 38.78 109 PRO A CA 1
ATOM 797 C C . PRO A 1 109 ? -17.719 -26.078 -41.031 1 38.78 109 PRO A C 1
ATOM 799 O O . PRO A 1 109 ? -17.141 -26.828 -41.844 1 38.78 109 PRO A O 1
ATOM 802 N N . PRO A 1 110 ? -18.938 -26.266 -40.656 1 39.44 110 PRO A N 1
ATOM 803 C CA . PRO A 1 110 ? -19.812 -27.172 -41.406 1 39.44 110 PRO A CA 1
ATOM 804 C C . PRO A 1 110 ? -19.578 -27.078 -42.906 1 39.44 110 PRO A C 1
ATOM 806 O O . PRO A 1 110 ? -18.859 -26.188 -43.375 1 39.44 110 PRO A O 1
ATOM 809 N N . GLY A 1 111 ? -20.5 -27.578 -43.781 1 37.69 111 GLY A N 1
ATOM 810 C CA . GLY A 1 111 ? -20.859 -28 -45.125 1 37.69 111 GLY A CA 1
ATOM 811 C C . GLY A 1 111 ? -20.766 -26.906 -46.156 1 37.69 111 GLY A C 1
ATOM 812 O O . GLY A 1 111 ? -21.781 -26.5 -46.719 1 37.69 111 GLY A O 1
ATOM 813 N N . LEU A 1 112 ? -19.891 -25.984 -46.062 1 36.91 112 LEU A N 1
ATOM 814 C CA . LEU A 1 112 ? -19.844 -25.312 -47.344 1 36.91 112 LEU A CA 1
ATOM 815 C C . LEU A 1 112 ? -19.594 -26.328 -48.469 1 36.91 112 LEU A C 1
ATOM 817 O O . LEU A 1 112 ? -18.578 -27.016 -48.5 1 36.91 112 LEU A O 1
ATOM 821 N N . SER A 1 113 ? -20.688 -26.906 -48.938 1 36.88 113 SER A N 1
ATOM 822 C CA . SER A 1 113 ? -20.922 -27.625 -50.188 1 36.88 113 SER A CA 1
ATOM 823 C C . SER A 1 113 ? -20.125 -27 -51.344 1 36.88 113 SER A C 1
ATOM 825 O O . SER A 1 113 ? -20.281 -25.797 -51.625 1 36.88 113 SER A O 1
ATOM 827 N N . GLN A 1 114 ? -18.844 -27.328 -51.406 1 33.19 114 GLN A N 1
ATOM 828 C CA . GLN A 1 114 ? -18.156 -26.984 -52.625 1 33.19 114 GLN A CA 1
ATOM 829 C C . GLN A 1 114 ? -19.016 -27.312 -53.844 1 33.19 114 GLN A C 1
ATOM 831 O O . GLN A 1 114 ? -19.375 -28.469 -54.062 1 33.19 114 GLN A O 1
ATOM 836 N N . ALA A 1 115 ? -20.047 -26.5 -54.125 1 33.72 115 ALA A N 1
ATOM 837 C CA . ALA A 1 115 ? -20.609 -26.625 -55.469 1 33.72 115 ALA A CA 1
ATOM 838 C C . ALA A 1 115 ? -19.5 -26.703 -56.531 1 33.72 115 ALA A C 1
ATOM 840 O O . ALA A 1 115 ? -18.625 -25.844 -56.562 1 33.72 115 ALA A O 1
ATOM 841 N N . SER A 1 116 ? -19.219 -27.984 -56.906 1 25.33 116 SER A N 1
ATOM 842 C CA . SER A 1 116 ? -18.922 -28.094 -58.312 1 25.33 116 SER A CA 1
ATOM 843 C C . SER A 1 116 ? -20.031 -27.484 -59.156 1 25.33 116 SER A C 1
ATOM 845 O O . SER A 1 116 ? -21.203 -27.594 -58.844 1 25.33 116 SER A O 1
ATOM 847 N N . MET B 1 1 ? 19.812 -42.781 -18.469 1 34.62 1 MET B N 1
ATOM 848 C CA . MET B 1 1 ? 18.406 -42.688 -18.875 1 34.62 1 MET B CA 1
ATOM 849 C C . MET B 1 1 ? 17.719 -41.531 -18.156 1 34.62 1 MET B C 1
ATOM 851 O O . MET B 1 1 ? 17.688 -41.5 -16.922 1 34.62 1 MET B O 1
ATOM 855 N N . ALA B 1 2 ? 17.703 -40.438 -18.828 1 45.53 2 ALA B N 1
ATOM 856 C CA . ALA B 1 2 ? 17.078 -39.219 -18.328 1 45.53 2 ALA B CA 1
ATOM 857 C C . ALA B 1 2 ? 15.602 -39.469 -18 1 45.53 2 ALA B C 1
ATOM 859 O O . ALA B 1 2 ? 14.914 -40.219 -18.688 1 45.53 2 ALA B O 1
ATOM 860 N N . ASP B 1 3 ? 15.352 -39.594 -16.672 1 42.41 3 ASP B N 1
ATOM 861 C CA . ASP B 1 3 ? 13.953 -39.688 -16.25 1 42.41 3 ASP B CA 1
ATOM 862 C C . ASP B 1 3 ? 13.109 -38.594 -16.891 1 42.41 3 ASP B C 1
ATOM 864 O O . ASP B 1 3 ? 13.391 -37.406 -16.719 1 42.41 3 ASP B O 1
ATOM 868 N N . PRO B 1 4 ? 12.555 -38.812 -18.125 1 44.97 4 PRO B N 1
ATOM 869 C CA . PRO B 1 4 ? 11.828 -37.844 -18.938 1 44.97 4 PRO B CA 1
ATOM 870 C C . PRO B 1 4 ? 10.758 -37.094 -18.141 1 44.97 4 PRO B C 1
ATOM 872 O O . PRO B 1 4 ? 10.234 -36.062 -18.625 1 44.97 4 PRO B O 1
ATOM 875 N N . LEU B 1 5 ? 10.109 -37.781 -17.297 1 41.81 5 LEU B N 1
ATOM 876 C CA . LEU B 1 5 ? 8.875 -37.25 -16.734 1 41.81 5 LEU B CA 1
ATOM 877 C C . LEU B 1 5 ? 9.148 -36.062 -15.82 1 41.81 5 LEU B C 1
ATOM 879 O O . LEU B 1 5 ? 8.273 -35.656 -15.055 1 41.81 5 L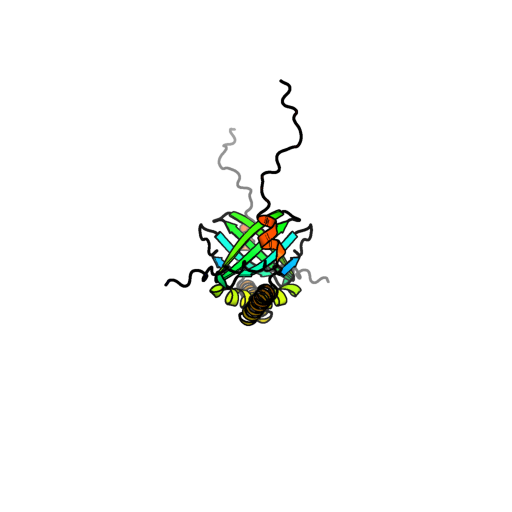EU B O 1
ATOM 883 N N . ALA B 1 6 ? 10.367 -35.719 -15.672 1 43.41 6 ALA B N 1
ATOM 884 C CA . ALA B 1 6 ? 10.414 -34.562 -14.773 1 43.41 6 ALA B CA 1
ATOM 885 C C . ALA B 1 6 ? 9.68 -33.375 -15.375 1 43.41 6 ALA B C 1
ATOM 887 O O . ALA B 1 6 ? 10.305 -32.406 -15.836 1 43.41 6 ALA B O 1
ATOM 888 N N . ASP B 1 7 ? 8.742 -33.656 -16.312 1 38.28 7 ASP B N 1
ATOM 889 C CA . ASP B 1 7 ? 7.965 -32.469 -16.641 1 38.28 7 ASP B CA 1
ATOM 890 C C . ASP B 1 7 ? 7.496 -31.75 -15.375 1 38.28 7 ASP B C 1
ATOM 892 O O . ASP B 1 7 ? 6.672 -32.281 -14.625 1 38.28 7 ASP B O 1
ATOM 896 N N . VAL B 1 8 ? 8.352 -31.094 -14.664 1 40.25 8 VAL B N 1
ATOM 897 C CA . VAL B 1 8 ? 8.008 -30.203 -13.562 1 40.25 8 VAL B CA 1
ATOM 898 C C . VAL B 1 8 ? 6.742 -29.422 -13.914 1 40.25 8 VAL B C 1
ATOM 900 O O . VAL B 1 8 ? 6.777 -28.516 -14.75 1 40.25 8 VAL B O 1
ATOM 903 N N . VAL B 1 9 ? 5.594 -30.109 -14.07 1 42.47 9 VAL B N 1
ATOM 904 C CA . VAL B 1 9 ? 4.383 -29.297 -14.102 1 42.47 9 VAL B CA 1
ATOM 905 C C . VAL B 1 9 ? 4.566 -28.078 -13.203 1 42.47 9 VAL B C 1
ATOM 907 O O . VAL B 1 9 ? 4.684 -28.203 -11.984 1 42.47 9 VAL B O 1
ATOM 910 N N . ARG B 1 10 ? 5.352 -27.203 -13.672 1 38.25 10 ARG B N 1
ATOM 911 C CA . ARG B 1 10 ? 5.273 -25.922 -12.977 1 38.25 10 ARG B CA 1
ATOM 912 C C . ARG B 1 10 ? 3.84 -25.609 -12.555 1 38.25 10 ARG B C 1
ATOM 914 O O . ARG B 1 10 ? 2.979 -25.359 -13.398 1 38.25 10 ARG B O 1
ATOM 921 N N . LEU B 1 11 ? 3.336 -26.375 -11.555 1 44.16 11 LEU B N 1
ATOM 922 C CA . LEU B 1 11 ? 2.064 -25.984 -10.945 1 44.16 11 LEU B CA 1
ATOM 923 C C . LEU B 1 11 ? 1.827 -24.484 -11.078 1 44.16 11 LEU B C 1
ATOM 925 O O . LEU B 1 11 ? 2.729 -23.688 -10.828 1 44.16 11 LEU B O 1
ATOM 929 N N . THR B 1 12 ? 1.005 -24.156 -12.039 1 43.94 12 THR B N 1
ATOM 930 C CA . THR B 1 12 ? 0.585 -22.766 -12.172 1 43.94 12 THR B CA 1
ATOM 931 C C . THR B 1 12 ? 0.159 -22.203 -10.82 1 43.94 12 THR B C 1
ATOM 933 O O . THR B 1 12 ? -0.579 -22.844 -10.07 1 43.94 12 THR B O 1
ATOM 936 N N . PRO B 1 13 ? 0.955 -21.406 -10.32 1 48.12 13 PRO B N 1
ATOM 937 C CA . PRO B 1 13 ? 0.551 -20.797 -9.055 1 48.12 13 PRO B CA 1
ATOM 938 C C . PRO B 1 13 ? -0.932 -20.438 -9.023 1 48.12 13 PRO B C 1
ATOM 940 O O . PRO B 1 13 ? -1.489 -20 -10.031 1 48.12 13 PRO B O 1
ATOM 943 N N . VAL B 1 14 ? -1.828 -21.219 -8.203 1 51.75 14 VAL B N 1
ATOM 944 C CA . VAL B 1 14 ? -3.195 -20.797 -7.934 1 51.75 14 VAL B CA 1
ATOM 945 C C . VAL B 1 14 ? -3.258 -19.266 -7.883 1 51.75 14 VAL B C 1
ATOM 947 O O . VAL B 1 14 ? -2.408 -18.625 -7.262 1 51.75 14 VAL B O 1
ATOM 950 N N . PRO B 1 15 ? -4.121 -18.891 -8.812 1 54.12 15 PRO B N 1
ATOM 951 C CA . PRO B 1 15 ? -4.234 -17.422 -8.789 1 54.12 15 PRO B CA 1
ATOM 952 C C . PRO B 1 15 ? -4.43 -16.875 -7.379 1 54.12 15 PRO B C 1
ATOM 954 O O . PRO B 1 15 ? -5.246 -17.391 -6.613 1 54.12 15 PRO B O 1
ATOM 957 N N . ARG B 1 16 ? -3.391 -16.312 -6.746 1 61.06 16 ARG B N 1
ATOM 958 C CA . ARG B 1 16 ? -3.537 -15.695 -5.434 1 61.06 16 ARG B CA 1
ATOM 959 C C . ARG B 1 16 ? -4.496 -14.508 -5.496 1 61.06 16 ARG B C 1
ATOM 961 O O . ARG B 1 16 ? -4.258 -13.555 -6.242 1 61.06 16 ARG B O 1
ATOM 968 N N . ILE B 1 17 ? -5.809 -14.914 -5.156 1 66.12 17 ILE B N 1
ATOM 969 C CA . ILE B 1 17 ? -6.738 -13.797 -5.031 1 66.12 17 ILE B CA 1
ATOM 970 C C . ILE B 1 17 ? -6.188 -12.773 -4.043 1 66.12 17 ILE B C 1
ATOM 972 O O . ILE B 1 17 ? -5.707 -13.141 -2.967 1 66.12 17 ILE B O 1
ATOM 976 N N . GLY B 1 18 ? -5.914 -11.617 -4.449 1 83.12 18 GLY B N 1
ATOM 977 C CA . GLY B 1 18 ? -5.395 -10.531 -3.633 1 83.12 18 GLY B CA 1
ATOM 978 C C . GLY B 1 18 ? -6.414 -9.977 -2.656 1 83.12 18 GLY B C 1
ATOM 979 O O . GLY B 1 18 ? -7.613 -10.227 -2.791 1 83.12 18 GLY B O 1
ATOM 980 N N . ASP B 1 19 ? -5.973 -9.5 -1.471 1 93.19 19 ASP B N 1
ATOM 981 C CA . ASP B 1 19 ? -6.816 -8.781 -0.521 1 93.19 19 ASP B CA 1
ATOM 982 C C . ASP B 1 19 ? -7.316 -7.465 -1.116 1 93.19 19 ASP B C 1
ATOM 984 O O . ASP B 1 19 ? -6.625 -6.84 -1.925 1 93.19 19 ASP B O 1
ATOM 988 N N . LEU B 1 20 ? -8.508 -7.156 -0.664 1 96.94 20 LEU B N 1
ATOM 989 C CA . LEU B 1 20 ? -9.172 -5.98 -1.216 1 96.94 20 LEU B CA 1
ATOM 990 C C . LEU B 1 20 ? -9.391 -4.922 -0.14 1 96.94 20 LEU B C 1
ATOM 992 O O . LEU B 1 20 ? -9.812 -5.238 0.973 1 96.94 20 LEU B O 1
ATOM 996 N N . PHE B 1 21 ? -9.07 -3.645 -0.488 1 98.12 21 PHE B N 1
ATOM 997 C CA . PHE B 1 21 ? -9.312 -2.484 0.357 1 98.12 21 PHE B CA 1
ATOM 998 C C . PHE B 1 21 ? -10.109 -1.425 -0.4 1 98.12 21 PHE B C 1
ATOM 1000 O O . PHE B 1 21 ? -9.859 -1.182 -1.582 1 98.12 21 PHE B O 1
ATOM 1007 N N . ILE B 1 22 ? -11.016 -0.757 0.345 1 98.38 22 ILE B N 1
ATOM 1008 C CA . ILE B 1 22 ? -11.891 0.217 -0.301 1 98.38 22 ILE B CA 1
ATOM 1009 C C . ILE B 1 22 ? -11.406 1.631 0.014 1 98.38 22 ILE B C 1
ATOM 1011 O O . ILE B 1 22 ? -11.094 1.943 1.164 1 98.38 22 ILE B O 1
ATOM 1015 N N . ASP B 1 23 ? -11.344 2.424 -1.031 1 98.5 23 ASP B N 1
ATOM 1016 C CA . ASP B 1 23 ? -10.906 3.812 -0.905 1 98.5 23 ASP B CA 1
ATOM 1017 C C . ASP B 1 23 ? -11.922 4.633 -0.11 1 98.5 23 ASP B C 1
ATOM 1019 O O . ASP B 1 23 ? -13.125 4.547 -0.354 1 98.5 23 ASP B O 1
ATOM 1023 N N . ALA B 1 24 ? -11.406 5.484 0.75 1 98.38 24 ALA B N 1
ATOM 1024 C CA . ALA B 1 24 ? -12.266 6.281 1.616 1 98.38 24 ALA B CA 1
ATOM 1025 C C . ALA B 1 24 ? -13.117 7.25 0.801 1 98.38 24 ALA B C 1
ATOM 1027 O O . ALA B 1 24 ? -14.172 7.691 1.253 1 98.38 24 ALA B O 1
ATOM 1028 N N . ARG B 1 25 ? -12.602 7.637 -0.335 1 97.81 25 ARG B N 1
ATOM 1029 C CA . ARG B 1 25 ? -13.312 8.602 -1.163 1 97.81 25 ARG B CA 1
ATOM 1030 C C . ARG B 1 25 ? -14.492 7.949 -1.874 1 97.81 25 ARG B C 1
ATOM 1032 O O . ARG B 1 25 ? -15.375 8.641 -2.383 1 97.81 25 ARG B O 1
ATOM 1039 N N . GLY B 1 26 ? -14.453 6.609 -1.892 1 97 26 GLY B N 1
ATOM 1040 C CA . GLY B 1 26 ? -15.523 5.902 -2.576 1 97 26 GLY B CA 1
ATOM 1041 C C . GLY B 1 26 ? -15.375 5.914 -4.086 1 97 26 GLY B C 1
ATOM 1042 O O . GLY B 1 26 ? -14.266 5.812 -4.609 1 97 26 GLY B O 1
ATOM 1043 N N . ASP B 1 27 ? -16.609 5.723 -4.859 1 95.69 27 ASP B N 1
ATOM 1044 C CA . ASP B 1 27 ? -16.734 5.871 -6.305 1 95.69 27 ASP B CA 1
ATOM 1045 C C . ASP B 1 27 ? -16.094 4.691 -7.035 1 95.69 27 ASP B C 1
ATOM 1047 O O . ASP B 1 27 ? -15.5 4.867 -8.102 1 95.69 27 ASP B O 1
ATOM 1051 N N . GLY B 1 28 ? -16.062 3.6 -6.398 1 97.62 28 GLY B N 1
ATOM 1052 C CA . GLY B 1 28 ? -15.555 2.389 -7.031 1 97.62 28 GLY B CA 1
ATOM 1053 C C . GLY B 1 28 ? -14.047 2.264 -6.973 1 97.62 28 GLY B C 1
ATOM 1054 O O . GLY B 1 28 ? -13.461 1.396 -7.625 1 97.62 28 GLY B O 1
ATOM 1055 N N . ARG B 1 29 ? -13.414 3.105 -6.176 1 98.38 29 ARG B N 1
ATOM 1056 C CA . 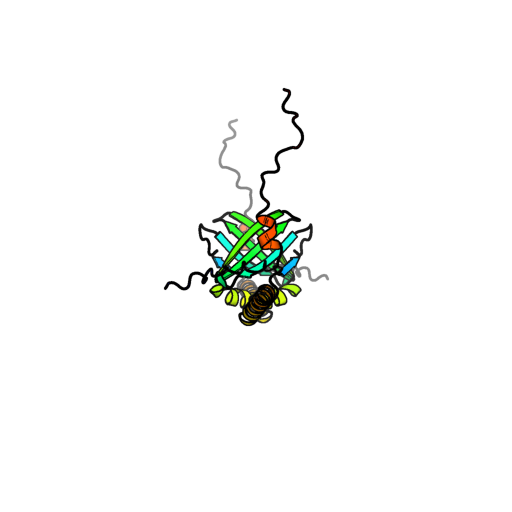ARG B 1 29 ? -11.969 3.023 -6.031 1 98.38 29 ARG B CA 1
ATOM 1057 C C . ARG B 1 29 ? -11.578 1.95 -5.02 1 98.38 29 ARG B C 1
ATOM 1059 O O . ARG B 1 29 ? -12.195 1.832 -3.961 1 98.38 29 ARG B O 1
ATOM 1066 N N . ALA B 1 30 ? -10.578 1.179 -5.406 1 98.44 30 ALA B N 1
ATOM 1067 C CA . ALA B 1 30 ? -10.156 0.068 -4.555 1 98.44 30 ALA B CA 1
ATOM 1068 C C . ALA B 1 30 ? -8.664 -0.206 -4.719 1 98.44 30 ALA B C 1
ATOM 1070 O O . ALA B 1 30 ? -8.055 0.202 -5.711 1 98.44 30 ALA B O 1
ATOM 1071 N N . MET B 1 31 ? -8.062 -0.846 -3.717 1 98.44 31 MET B N 1
ATOM 1072 C CA . MET B 1 31 ? -6.695 -1.358 -3.75 1 98.44 31 MET B CA 1
ATOM 1073 C C . MET B 1 31 ? -6.676 -2.869 -3.549 1 98.44 31 MET B C 1
ATOM 1075 O O . MET B 1 31 ? -7.332 -3.389 -2.645 1 98.44 31 MET B O 1
ATOM 1079 N N . ARG B 1 32 ? -6.012 -3.494 -4.453 1 97.06 32 ARG B N 1
ATOM 1080 C CA . ARG B 1 32 ? -5.793 -4.93 -4.301 1 97.06 32 ARG B CA 1
ATOM 1081 C C . ARG B 1 32 ? -4.336 -5.23 -3.977 1 97.06 32 ARG B C 1
ATOM 1083 O O . ARG B 1 32 ? -3.428 -4.613 -4.535 1 97.06 32 ARG B O 1
ATOM 1090 N N . VAL B 1 33 ? -4.16 -6.145 -3.029 1 97.12 33 VAL B N 1
ATOM 1091 C CA . VAL B 1 33 ? -2.82 -6.562 -2.627 1 97.12 33 VAL B CA 1
ATOM 1092 C C . VAL B 1 33 ? -2.697 -8.078 -2.732 1 97.12 33 VAL B C 1
ATOM 1094 O O . VAL B 1 33 ? -3.537 -8.812 -2.209 1 97.12 33 VAL B O 1
ATOM 1097 N N . SER B 1 34 ? -1.686 -8.5 -3.475 1 93.31 34 SER B N 1
ATOM 1098 C CA . SER B 1 34 ? -1.434 -9.938 -3.609 1 93.31 34 SER B CA 1
ATOM 1099 C C . SER B 1 34 ? 0.026 -10.266 -3.322 1 93.31 34 SER B C 1
ATOM 1101 O O . SER B 1 34 ? 0.929 -9.539 -3.74 1 93.31 34 SER B O 1
ATOM 1103 N N . LEU B 1 35 ? 0.222 -11.305 -2.596 1 92.5 35 LEU B N 1
ATOM 1104 C CA . LEU B 1 35 ? 1.567 -11.758 -2.262 1 92.5 35 LEU B CA 1
ATOM 1105 C C . LEU B 1 35 ? 2.045 -12.82 -3.246 1 92.5 35 LEU B C 1
ATOM 1107 O O . LEU B 1 35 ? 1.303 -13.75 -3.574 1 92.5 35 LEU B O 1
ATOM 1111 N N . HIS B 1 36 ? 3.238 -12.586 -3.752 1 89.88 36 HIS B N 1
ATOM 1112 C CA . HIS B 1 36 ? 3.912 -13.555 -4.613 1 89.88 36 HIS B CA 1
ATOM 1113 C C . HIS B 1 36 ? 5.273 -13.938 -4.051 1 89.88 36 HIS B C 1
ATOM 1115 O O . HIS B 1 36 ? 6.309 -13.5 -4.559 1 89.88 36 HIS B O 1
ATOM 1121 N N . PRO B 1 37 ? 5.336 -14.852 -3.143 1 86.56 37 PRO B N 1
ATOM 1122 C CA . PRO B 1 37 ? 6.586 -15.211 -2.469 1 86.56 37 PRO B CA 1
ATOM 1123 C C . PRO B 1 37 ? 7.605 -15.844 -3.416 1 86.56 37 PRO B C 1
ATOM 1125 O O . PRO B 1 37 ? 8.812 -15.656 -3.238 1 86.56 37 PRO B O 1
ATOM 1128 N N . ASP B 1 38 ? 7.102 -16.5 -4.383 1 83.31 38 ASP B N 1
ATOM 1129 C CA . ASP B 1 38 ? 8 -17.141 -5.34 1 83.31 38 ASP B CA 1
ATOM 1130 C C . ASP B 1 38 ? 8.82 -16.109 -6.105 1 83.31 38 ASP B C 1
ATOM 1132 O O . ASP B 1 38 ? 9.93 -16.391 -6.551 1 83.31 38 ASP B O 1
ATOM 1136 N N . ARG B 1 39 ? 8.219 -15.023 -6.293 1 90.12 39 ARG B N 1
ATOM 1137 C CA . ARG B 1 39 ? 8.875 -13.93 -6.996 1 90.12 39 ARG B CA 1
ATOM 1138 C C . ARG B 1 39 ? 9.438 -12.898 -6.016 1 90.12 39 ARG B C 1
ATOM 1140 O O . ARG B 1 39 ? 10.031 -11.906 -6.426 1 90.12 39 ARG B O 1
ATOM 1147 N N . ALA B 1 40 ? 9.258 -13.078 -4.781 1 91.62 40 ALA B N 1
ATOM 1148 C CA . ALA B 1 40 ? 9.734 -12.242 -3.684 1 91.62 40 ALA B CA 1
ATOM 1149 C C . ALA B 1 40 ? 9.148 -10.828 -3.777 1 91.62 40 ALA B C 1
ATOM 1151 O O . ALA B 1 40 ? 9.836 -9.844 -3.5 1 91.62 40 ALA B O 1
ATOM 1152 N N . ILE B 1 41 ? 7.844 -10.789 -4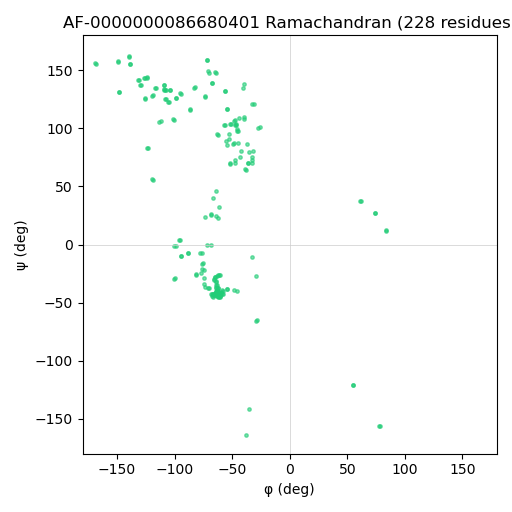.203 1 94.5 41 ILE B N 1
ATOM 1153 C CA . ILE B 1 41 ? 7.207 -9.477 -4.305 1 94.5 41 ILE B CA 1
ATOM 1154 C C . ILE B 1 41 ? 5.777 -9.555 -3.781 1 94.5 41 ILE B C 1
ATOM 1156 O O . ILE B 1 41 ? 5.188 -10.641 -3.729 1 94.5 41 ILE B O 1
ATOM 1160 N N . ALA B 1 42 ? 5.293 -8.367 -3.334 1 96.19 42 ALA B N 1
ATOM 1161 C CA . ALA B 1 42 ? 3.867 -8.078 -3.211 1 96.19 42 ALA B CA 1
ATOM 1162 C C . ALA B 1 42 ? 3.416 -7.094 -4.289 1 96.19 42 ALA B C 1
ATOM 1164 O O . ALA B 1 42 ? 4.109 -6.113 -4.57 1 96.19 42 ALA B O 1
ATOM 1165 N N . VAL B 1 43 ? 2.322 -7.453 -4.906 1 97.12 43 VAL B N 1
ATOM 1166 C CA . VAL B 1 43 ? 1.793 -6.543 -5.914 1 97.12 43 VAL B CA 1
ATOM 1167 C C . VAL B 1 43 ? 0.669 -5.703 -5.312 1 97.12 43 VAL B C 1
ATOM 1169 O O . VAL B 1 43 ? -0.261 -6.238 -4.707 1 97.12 43 VAL B O 1
ATOM 1172 N N . VAL B 1 44 ? 0.817 -4.363 -5.434 1 98.38 44 VAL B N 1
ATOM 1173 C CA . VAL B 1 44 ? -0.219 -3.391 -5.094 1 98.38 44 VAL B CA 1
ATOM 1174 C C . VAL B 1 44 ? -0.797 -2.783 -6.371 1 98.38 44 VAL B C 1
ATOM 1176 O O . VAL B 1 44 ? -0.053 -2.309 -7.23 1 98.38 44 VAL B O 1
ATOM 1179 N N . SER B 1 45 ? -2.064 -2.877 -6.484 1 98.25 45 SER B N 1
ATOM 1180 C CA . SER B 1 45 ? -2.684 -2.268 -7.656 1 98.25 45 SER B CA 1
ATOM 1181 C C . SER B 1 45 ? -3.879 -1.405 -7.262 1 98.25 45 SER B C 1
ATOM 1183 O O . SER B 1 45 ? -4.637 -1.76 -6.355 1 98.25 45 SER B O 1
ATOM 1185 N N . LEU B 1 46 ? -4.004 -0.311 -7.934 1 98.56 46 LEU B N 1
ATOM 1186 C CA . LEU B 1 46 ? -5.086 0.634 -7.688 1 98.56 46 LEU B CA 1
ATOM 1187 C C . LEU B 1 46 ? -6.09 0.624 -8.836 1 98.56 46 LEU B C 1
ATOM 1189 O O . LEU B 1 46 ? -5.699 0.648 -10.008 1 98.56 46 LEU B O 1
ATOM 1193 N N . TRP B 1 47 ? -7.332 0.567 -8.406 1 98 47 TRP B N 1
ATOM 1194 C CA . TRP B 1 47 ? -8.398 0.366 -9.383 1 98 47 TRP B CA 1
ATOM 1195 C C . TRP B 1 47 ? -9.438 1.478 -9.289 1 98 47 TRP B C 1
ATOM 1197 O O . TRP B 1 47 ? -9.68 2.023 -8.211 1 98 47 TRP B O 1
ATOM 1207 N N . SER B 1 48 ? -9.984 1.877 -10.336 1 97.38 48 SER B N 1
ATOM 1208 C CA . SER B 1 48 ? -11.234 2.609 -10.461 1 97.38 48 SER B CA 1
ATOM 1209 C C . SER B 1 48 ? -12.305 1.768 -11.156 1 97.38 48 SER B C 1
ATOM 1211 O O . SER B 1 48 ? -12.281 1.622 -12.375 1 97.38 48 SER B O 1
ATOM 1213 N N . SER B 1 49 ? -13.227 1.338 -10.227 1 95.06 49 SER B N 1
ATOM 1214 C CA . SER B 1 49 ? -14.172 0.353 -10.734 1 95.06 49 SER B CA 1
ATOM 1215 C C . SER B 1 49 ? -13.453 -0.846 -11.344 1 95.06 49 SER B C 1
ATOM 1217 O O . SER B 1 49 ? -12.633 -1.483 -10.68 1 95.06 49 SER B O 1
ATOM 1219 N N . SER B 1 50 ? -13.641 -1.165 -12.57 1 94.44 50 SER B N 1
ATOM 1220 C CA . SER B 1 50 ? -13.07 -2.367 -13.172 1 94.44 50 SER B CA 1
ATOM 1221 C C . SER B 1 50 ? -11.766 -2.055 -13.898 1 94.44 50 SER B C 1
ATOM 1223 O O . SER B 1 50 ? -11.148 -2.945 -14.484 1 94.44 50 SER B O 1
ATOM 1225 N N . THR B 1 51 ? -11.344 -0.83 -13.797 1 97.5 51 THR B N 1
ATOM 1226 C CA . THR B 1 51 ? -10.141 -0.44 -14.523 1 97.5 51 THR B CA 1
ATOM 1227 C C . THR B 1 51 ? -8.961 -0.288 -13.578 1 97.5 51 THR B C 1
ATOM 1229 O O . THR B 1 51 ? -9 0.519 -12.648 1 97.5 51 THR B O 1
ATOM 1232 N N . CYS B 1 52 ? -7.934 -1.016 -13.828 1 98.12 52 CYS B N 1
ATOM 1233 C CA . CYS B 1 52 ? -6.695 -0.833 -13.078 1 98.12 52 CYS B CA 1
ATOM 1234 C C . CYS B 1 52 ? -5.98 0.444 -13.5 1 98.12 52 CYS B C 1
ATOM 1236 O O . CYS B 1 52 ? -5.645 0.609 -14.68 1 98.12 52 CYS B O 1
ATOM 1238 N N . ARG B 1 53 ? -5.656 1.283 -12.547 1 98.31 53 ARG B N 1
ATOM 1239 C CA . ARG B 1 53 ? -5.086 2.592 -12.852 1 98.31 53 ARG B CA 1
ATOM 1240 C C . ARG B 1 53 ? -3.57 2.578 -12.695 1 98.31 53 ARG B C 1
ATOM 1242 O O . ARG B 1 53 ? -2.863 3.328 -13.375 1 98.31 53 ARG B O 1
ATOM 1249 N N . ALA B 1 54 ? -3.08 1.726 -11.812 1 98.5 54 ALA B N 1
ATOM 1250 C CA . ALA B 1 54 ? -1.644 1.624 -11.57 1 98.5 54 ALA B CA 1
ATOM 1251 C C . ALA B 1 54 ? -1.319 0.396 -10.719 1 98.5 54 ALA B C 1
ATOM 1253 O O . ALA B 1 54 ? -2.18 -0.112 -10 1 98.5 54 ALA B O 1
ATOM 1254 N N . SER B 1 55 ? -0.112 -0.045 -10.852 1 98.38 55 SER B N 1
ATOM 1255 C CA . SER B 1 55 ? 0.37 -1.153 -10.031 1 98.38 55 SER B CA 1
ATOM 1256 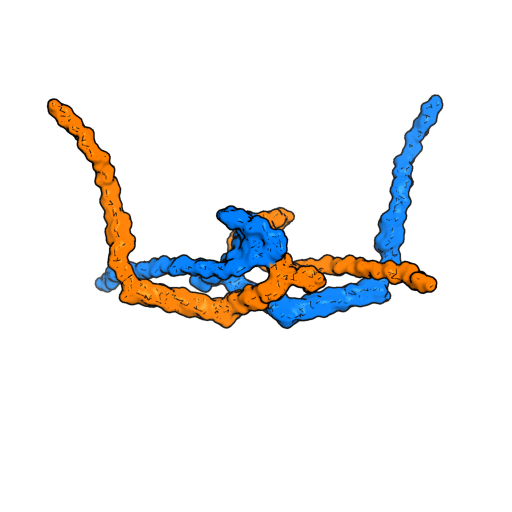C C . SER B 1 55 ? 1.807 -0.92 -9.578 1 98.38 55 SER B C 1
ATOM 1258 O O . SER B 1 55 ? 2.504 -0.059 -10.117 1 98.38 55 SER B O 1
ATOM 1260 N N . PHE B 1 56 ? 2.168 -1.625 -8.602 1 98.44 56 PHE B N 1
ATOM 1261 C CA . PHE B 1 56 ? 3.459 -1.518 -7.938 1 98.44 56 PHE B CA 1
ATOM 1262 C C . PHE B 1 56 ? 3.904 -2.871 -7.395 1 98.44 56 PHE B C 1
ATOM 1264 O O . PHE B 1 56 ? 3.107 -3.598 -6.797 1 98.44 56 PHE B O 1
ATOM 1271 N N . GLN B 1 57 ? 5.129 -3.145 -7.738 1 98.56 57 GLN B N 1
ATOM 1272 C CA . GLN B 1 57 ? 5.719 -4.363 -7.191 1 98.56 57 GLN B CA 1
ATOM 1273 C C . GLN B 1 57 ? 6.637 -4.047 -6.012 1 98.56 57 GLN B C 1
ATOM 1275 O O . GLN B 1 57 ? 7.762 -3.578 -6.207 1 98.56 57 GLN B O 1
ATOM 1280 N N . LEU B 1 58 ? 6.148 -4.398 -4.785 1 98.31 58 LEU B N 1
ATOM 1281 C CA . LEU B 1 58 ? 6.891 -4.203 -3.545 1 98.31 58 LEU B CA 1
ATOM 1282 C C . LEU B 1 58 ? 7.805 -5.391 -3.268 1 98.31 58 LEU B C 1
ATOM 1284 O O . LEU B 1 58 ? 7.332 -6.508 -3.045 1 98.31 58 LEU B O 1
ATOM 1288 N N . PRO B 1 59 ? 9.164 -5.055 -3.27 1 97.38 59 PRO B N 1
ATOM 1289 C CA . PRO B 1 59 ? 10.008 -6.152 -2.777 1 97.38 59 PRO B CA 1
ATOM 1290 C C . PRO B 1 59 ? 9.609 -6.617 -1.378 1 97.38 59 PRO B C 1
ATOM 1292 O O . PRO B 1 59 ? 9.398 -5.793 -0.487 1 97.38 59 PRO B O 1
ATOM 1295 N N . LEU B 1 60 ? 9.477 -7.934 -1.202 1 94.62 60 LEU B N 1
ATOM 1296 C CA . LEU B 1 60 ? 9.016 -8.461 0.076 1 94.62 60 LEU B CA 1
ATOM 1297 C C . LEU B 1 60 ? 9.969 -8.078 1.201 1 94.62 60 LEU B C 1
ATOM 1299 O O . LEU B 1 60 ? 9.57 -7.992 2.363 1 94.62 60 LEU B O 1
ATOM 1303 N N . GLU B 1 61 ? 11.234 -7.855 0.844 1 94.19 61 GLU B N 1
ATOM 1304 C CA . GLU B 1 61 ? 12.188 -7.406 1.85 1 94.19 61 GLU B CA 1
ATOM 1305 C C . GLU B 1 61 ? 11.797 -6.047 2.418 1 94.19 61 GLU B C 1
ATOM 1307 O O . GLU B 1 61 ? 12.172 -5.707 3.543 1 94.19 61 GLU B O 1
ATOM 1312 N N . ASP B 1 62 ? 11.094 -5.273 1.644 1 96.94 62 ASP B N 1
ATOM 1313 C CA . ASP B 1 62 ? 10.656 -3.949 2.076 1 96.94 62 ASP B CA 1
ATOM 1314 C C . ASP B 1 62 ? 9.25 -4 2.664 1 96.94 62 ASP B C 1
AT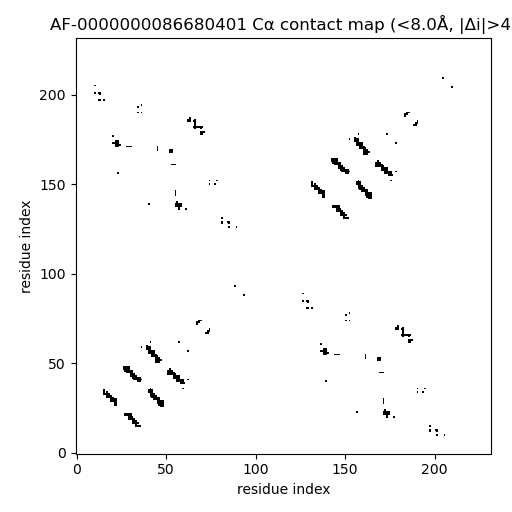OM 1316 O O . ASP B 1 62 ? 8.773 -3.021 3.248 1 96.94 62 ASP B O 1
ATOM 1320 N N . ALA B 1 63 ? 8.539 -5.105 2.539 1 96.94 63 ALA B N 1
ATOM 1321 C CA . ALA B 1 63 ? 7.152 -5.234 2.99 1 96.94 63 ALA B CA 1
ATOM 1322 C C . ALA B 1 63 ? 7.051 -5.078 4.504 1 96.94 63 ALA B C 1
ATOM 1324 O O . ALA B 1 63 ? 6.09 -4.496 5.012 1 96.94 63 ALA B O 1
ATOM 1325 N N . ALA B 1 64 ? 8.094 -5.578 5.184 1 93.88 64 ALA B N 1
ATOM 1326 C CA . ALA B 1 64 ? 8.094 -5.477 6.641 1 93.88 64 ALA B CA 1
ATOM 1327 C C . ALA B 1 64 ? 8.133 -4.02 7.09 1 93.88 64 ALA B C 1
ATOM 1329 O O . ALA B 1 64 ? 7.473 -3.641 8.055 1 93.88 64 ALA B O 1
ATOM 1330 N N . ARG B 1 65 ? 8.938 -3.25 6.445 1 95.25 65 ARG B N 1
ATOM 1331 C CA . ARG B 1 65 ? 9.039 -1.829 6.762 1 95.25 65 ARG B CA 1
ATOM 1332 C C . ARG B 1 65 ? 7.699 -1.129 6.539 1 95.25 65 ARG B C 1
ATOM 1334 O 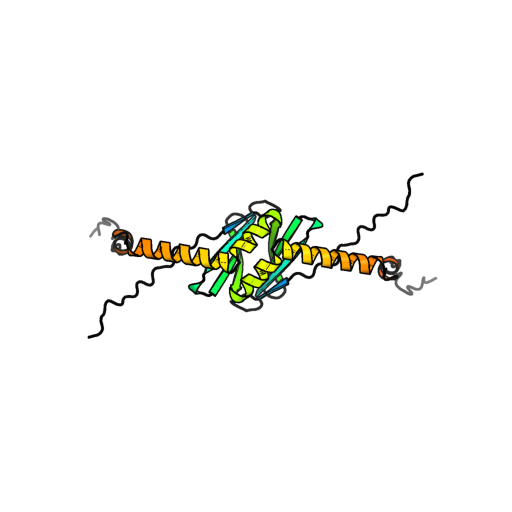O . ARG B 1 65 ? 7.281 -0.304 7.355 1 95.25 65 ARG B O 1
ATOM 1341 N N . LEU B 1 66 ? 7.055 -1.483 5.43 1 97.12 66 LEU B N 1
ATOM 1342 C CA . LEU B 1 66 ? 5.734 -0.922 5.156 1 97.12 66 LEU B CA 1
ATOM 1343 C C . LEU B 1 66 ? 4.727 -1.375 6.207 1 97.12 66 LEU B C 1
ATOM 1345 O O . LEU B 1 66 ? 3.916 -0.575 6.684 1 97.12 66 LEU B O 1
ATOM 1349 N N . ALA B 1 67 ? 4.781 -2.615 6.57 1 96.94 67 ALA B N 1
ATOM 1350 C CA . ALA B 1 67 ? 3.895 -3.148 7.602 1 96.94 67 ALA B CA 1
ATOM 1351 C C . ALA B 1 67 ? 4.066 -2.393 8.914 1 96.94 67 ALA B C 1
ATOM 1353 O O . ALA B 1 67 ? 3.082 -2.049 9.578 1 96.94 67 ALA B O 1
ATOM 1354 N N . GLU B 1 68 ? 5.289 -2.125 9.266 1 95.19 68 GLU B N 1
ATOM 1355 C CA . GLU B 1 68 ? 5.574 -1.394 10.5 1 95.19 68 GLU B CA 1
ATOM 1356 C C . GLU B 1 68 ? 4.984 0.015 10.453 1 95.19 68 GLU B C 1
ATOM 1358 O O . GLU B 1 68 ? 4.383 0.474 11.422 1 95.19 68 GLU B O 1
ATOM 1363 N N . LEU B 1 69 ? 5.215 0.599 9.312 1 94.19 69 LEU B N 1
ATOM 1364 C CA . LEU B 1 69 ? 4.699 1.951 9.133 1 94.19 69 LEU B CA 1
ATOM 1365 C C . LEU B 1 69 ? 3.186 1.985 9.312 1 94.19 69 LEU B C 1
ATOM 1367 O O . LEU B 1 69 ? 2.652 2.9 9.945 1 94.19 69 LEU B O 1
ATOM 1371 N N . LEU B 1 70 ? 2.469 0.97 8.828 1 95.69 70 LEU B N 1
ATOM 1372 C CA . LEU B 1 70 ? 1.01 0.951 8.789 1 95.69 70 LEU B CA 1
ATOM 1373 C C . LEU B 1 70 ? 0.444 0.372 10.086 1 95.69 70 LEU B C 1
ATOM 1375 O O . LEU B 1 70 ? -0.762 0.448 10.328 1 95.69 70 LEU B O 1
ATOM 1379 N N . SER B 1 71 ? 1.295 -0.135 10.922 1 93.88 71 SER B N 1
ATOM 1380 C CA . SER B 1 71 ? 0.844 -0.721 12.18 1 93.88 71 SER B CA 1
ATOM 1381 C C . SER B 1 71 ? 0.373 0.354 13.156 1 93.88 71 SER B C 1
ATOM 1383 O O . SER B 1 71 ? 0.731 1.525 13.016 1 93.88 71 SER B O 1
ATOM 1385 N N . PRO B 1 72 ? -0.46 -0.096 14.125 1 90.75 72 PRO B N 1
ATOM 1386 C CA . PRO B 1 72 ? -0.889 0.872 15.133 1 90.75 72 PRO B CA 1
ATOM 1387 C C . PRO B 1 72 ? 0.285 1.571 15.82 1 90.75 72 PRO B C 1
ATOM 1389 O O . PRO B 1 72 ? 0.233 2.781 16.062 1 90.75 72 PRO B O 1
ATOM 1392 N N . ALA B 1 73 ? 1.308 0.804 16.047 1 89 73 ALA B N 1
ATOM 1393 C CA . ALA B 1 73 ? 2.484 1.398 16.688 1 89 73 ALA B CA 1
ATOM 1394 C C . ALA B 1 73 ? 3.154 2.406 15.75 1 89 73 ALA B C 1
ATOM 1396 O O . ALA B 1 73 ? 3.57 3.48 16.188 1 89 73 ALA B O 1
ATOM 1397 N N . GLY B 1 74 ? 3.297 2.057 14.562 1 87.06 74 GLY B N 1
ATOM 1398 C CA . GLY B 1 74 ? 3.879 2.965 13.586 1 87.06 74 GLY B CA 1
ATOM 1399 C C . GLY B 1 74 ? 3.078 4.242 13.406 1 87.06 74 GLY B C 1
ATOM 1400 O O . GLY B 1 74 ? 3.646 5.332 13.352 1 87.06 74 GLY B O 1
ATOM 1401 N N . ALA B 1 75 ? 1.813 4.082 13.359 1 85.44 75 ALA B N 1
ATOM 1402 C CA . ALA B 1 75 ? 0.934 5.238 13.234 1 85.44 75 ALA B CA 1
ATOM 1403 C C . ALA B 1 75 ? 1.074 6.164 14.445 1 85.44 75 ALA B C 1
ATOM 1405 O O . ALA B 1 75 ? 1.042 7.387 14.305 1 85.44 75 ALA B O 1
ATOM 1406 N N . ALA B 1 76 ? 1.226 5.566 15.531 1 86.44 76 ALA B N 1
ATOM 1407 C CA . ALA B 1 76 ? 1.381 6.348 16.75 1 86.44 76 ALA B CA 1
ATOM 1408 C C . ALA B 1 76 ? 2.689 7.133 16.734 1 86.44 76 ALA B C 1
ATOM 1410 O O . ALA B 1 76 ? 2.73 8.289 17.172 1 86.44 76 ALA B O 1
ATOM 1411 N N . ILE B 1 77 ? 3.688 6.453 16.297 1 86 77 ILE B N 1
ATOM 1412 C CA . ILE B 1 77 ? 4.992 7.102 16.203 1 86 77 ILE B CA 1
ATOM 1413 C C . ILE B 1 77 ? 4.91 8.297 15.25 1 86 77 ILE B C 1
ATOM 1415 O O . ILE B 1 77 ? 5.426 9.375 15.555 1 86 77 ILE B O 1
ATOM 1419 N N . ASP B 1 78 ? 4.273 8.047 14.172 1 83.38 78 ASP B N 1
ATOM 1420 C CA . ASP B 1 78 ? 4.125 9.117 13.18 1 83.38 78 ASP B CA 1
ATOM 1421 C C . ASP B 1 78 ? 3.318 10.281 13.742 1 83.38 78 ASP B C 1
ATOM 1423 O O . ASP B 1 78 ? 3.674 11.445 13.539 1 83.38 78 ASP B O 1
ATOM 1427 N N . ALA B 1 79 ? 2.316 9.992 14.438 1 83.25 79 ALA B N 1
ATOM 1428 C CA . ALA B 1 79 ? 1.48 11.023 15.047 1 83.25 79 ALA B CA 1
ATOM 1429 C C . ALA B 1 79 ? 2.27 11.828 16.078 1 83.25 79 ALA B C 1
ATOM 1431 O O . ALA B 1 79 ? 2.113 13.055 16.172 1 83.25 79 ALA B O 1
ATOM 1432 N N . ALA B 1 80 ? 3.023 11.133 16.766 1 83.44 80 ALA B N 1
ATOM 1433 C CA . ALA B 1 80 ? 3.828 11.805 17.781 1 83.44 80 ALA B CA 1
ATOM 1434 C C . ALA B 1 80 ? 4.855 12.734 17.141 1 83.44 80 ALA B C 1
ATOM 1436 O O . ALA B 1 80 ? 5.09 13.844 17.641 1 83.44 80 ALA B O 1
ATOM 1437 N N . ALA B 1 81 ? 5.438 12.18 16.125 1 81.5 81 ALA B N 1
ATOM 1438 C CA . ALA B 1 81 ? 6.402 13.016 15.406 1 81.5 81 ALA B CA 1
ATOM 1439 C C . ALA B 1 81 ? 5.742 14.273 14.859 1 81.5 81 ALA B C 1
ATOM 1441 O O . ALA B 1 81 ? 6.32 15.359 14.914 1 81.5 81 ALA B O 1
ATOM 1442 N N . ASP B 1 82 ? 4.586 14.125 14.336 1 77.19 82 ASP B N 1
ATOM 1443 C CA . ASP B 1 82 ? 3.834 15.266 13.82 1 77.19 82 ASP B CA 1
ATOM 1444 C C . ASP B 1 82 ? 3.516 16.266 14.93 1 77.19 82 ASP B C 1
ATOM 1446 O O . ASP B 1 82 ? 3.66 17.469 14.75 1 77.19 82 ASP B O 1
ATOM 1450 N N . ALA B 1 83 ? 3.107 15.727 16.031 1 81.06 83 ALA B N 1
ATOM 1451 C CA . ALA B 1 83 ? 2.783 16.578 17.156 1 81.06 83 ALA B CA 1
ATOM 1452 C C . ALA B 1 83 ? 4.012 17.359 17.641 1 81.06 83 ALA B C 1
ATOM 1454 O O . ALA B 1 83 ? 3.914 18.547 17.969 1 81.06 83 ALA B O 1
ATOM 1455 N N . ASP B 1 84 ? 5.07 16.672 17.641 1 82 84 ASP B N 1
ATOM 1456 C CA . ASP B 1 84 ? 6.316 17.312 18.062 1 82 84 ASP B CA 1
ATOM 1457 C C . ASP B 1 84 ? 6.707 18.422 17.094 1 82 84 ASP B C 1
ATOM 1459 O O . ASP B 1 84 ? 7.129 19.5 17.516 1 82 84 ASP B O 1
ATOM 1463 N N . ALA B 1 85 ? 6.535 18.109 15.852 1 79.88 85 ALA B N 1
ATOM 1464 C CA . ALA B 1 85 ? 6.855 19.109 14.836 1 79.88 85 ALA B CA 1
ATOM 1465 C C . ALA B 1 85 ? 5.938 20.328 14.961 1 79.88 85 ALA B C 1
ATOM 1467 O O . ALA B 1 85 ? 6.391 21.469 14.844 1 79.88 85 ALA B O 1
ATOM 1468 N N . GLU B 1 86 ? 4.723 20.078 15.164 1 77.25 86 GLU B N 1
ATOM 1469 C CA . GLU B 1 86 ? 3.764 21.156 15.352 1 77.25 86 GLU B CA 1
ATOM 1470 C C . GLU B 1 86 ? 4.105 21.984 16.594 1 77.25 86 GLU B C 1
ATOM 1472 O O . GLU B 1 86 ? 4.027 23.219 16.562 1 77.25 86 GLU B O 1
ATOM 1477 N N . ALA B 1 87 ? 4.434 21.281 17.641 1 82.81 87 ALA B N 1
ATOM 1478 C CA . ALA B 1 87 ? 4.805 21.969 18.875 1 82.81 87 ALA B CA 1
ATOM 1479 C C . ALA B 1 87 ? 6.062 22.812 18.672 1 82.81 87 ALA B C 1
ATOM 1481 O O . ALA B 1 87 ? 6.152 23.938 19.172 1 82.81 87 ALA B O 1
ATOM 1482 N N . PHE B 1 88 ? 6.98 22.219 17.969 1 82.19 88 PHE B N 1
ATOM 1483 C CA . PHE B 1 88 ? 8.211 22.953 17.688 1 82.19 88 PHE B CA 1
ATOM 1484 C C . PHE B 1 88 ? 7.918 24.219 16.891 1 82.19 88 PHE B C 1
ATOM 1486 O O . PHE B 1 88 ? 8.453 25.281 17.203 1 82.19 88 PHE B O 1
ATOM 1493 N N . GLU B 1 89 ? 7.078 24.125 15.867 1 79.75 89 GLU B N 1
ATOM 1494 C CA . GLU B 1 89 ? 6.699 25.281 15.062 1 79.75 89 GLU B CA 1
ATOM 1495 C C . GLU B 1 89 ? 5.949 26.312 15.906 1 79.75 89 GLU B C 1
ATOM 1497 O O . GLU B 1 89 ? 6.145 27.516 15.734 1 79.75 89 GLU B O 1
ATOM 1502 N N . ALA B 1 90 ? 5.094 25.828 16.797 1 81.88 90 ALA B N 1
ATOM 1503 C CA . ALA B 1 90 ? 4.336 26.719 17.672 1 81.88 90 ALA B CA 1
ATOM 1504 C C . ALA B 1 90 ? 5.266 27.484 18.609 1 81.88 90 ALA B C 1
ATOM 1506 O O . ALA B 1 90 ? 5.035 28.656 18.906 1 81.88 90 ALA B O 1
ATOM 1507 N N . ASP B 1 91 ? 6.242 26.797 19.016 1 81.81 91 ASP B N 1
ATOM 1508 C CA . ASP B 1 91 ? 7.18 27.391 19.953 1 81.81 91 ASP B CA 1
ATOM 1509 C C . ASP B 1 91 ? 8.203 28.266 19.234 1 81.81 91 ASP B C 1
ATOM 1511 O O . ASP B 1 91 ? 8.852 29.109 19.859 1 81.81 91 ASP B O 1
ATOM 1515 N N . HIS B 1 92 ? 8.461 27.969 17.938 1 78.25 92 HIS B N 1
ATOM 1516 C CA . HIS B 1 92 ? 9.414 28.734 17.141 1 78.25 92 HIS B CA 1
ATOM 1517 C C . HIS B 1 92 ? 8.727 29.359 15.93 1 78.25 92 HIS B C 1
ATOM 1519 O O . HIS B 1 92 ? 8.992 28.969 14.789 1 78.25 92 HIS B O 1
ATOM 1525 N N . PRO B 1 93 ? 7.672 30.156 16.297 1 65.5 93 PRO B N 1
ATOM 1526 C CA . PRO B 1 93 ? 6.996 30.797 15.164 1 65.5 93 PRO B CA 1
ATOM 1527 C C . PRO B 1 93 ? 7.961 31.547 14.25 1 65.5 93 PRO B C 1
ATOM 1529 O O . PRO B 1 93 ? 8.93 32.156 14.727 1 65.5 93 PRO B O 1
ATOM 1532 N N . TYR B 1 94 ? 8.391 30.891 13.227 1 59.09 94 TYR B N 1
ATOM 1533 C CA . TYR B 1 94 ? 9.195 31.719 12.344 1 59.09 94 TYR B CA 1
ATOM 1534 C C . TYR B 1 94 ? 8.516 33.062 12.094 1 59.09 94 TYR B C 1
ATOM 1536 O O . TYR B 1 94 ? 7.352 33.094 11.68 1 59.09 94 TYR B O 1
ATOM 1544 N N . PRO B 1 95 ? 8.828 34.031 12.727 1 55.91 95 PRO B N 1
ATOM 1545 C CA . PRO B 1 95 ? 8.219 35.344 12.578 1 55.91 95 PRO B CA 1
ATOM 1546 C C . PRO B 1 95 ? 7.672 35.594 11.172 1 55.91 95 PRO B C 1
ATOM 1548 O O . PRO B 1 95 ? 6.574 36.125 11.016 1 55.91 95 PRO B O 1
ATOM 1551 N N . GLY B 1 96 ? 8.539 35.656 10.094 1 45.97 96 GLY B N 1
ATOM 1552 C CA . GLY B 1 96 ? 8.352 36.312 8.805 1 45.97 96 GLY B CA 1
ATOM 1553 C C . GLY B 1 96 ? 7.441 35.562 7.871 1 45.97 96 GLY B C 1
ATOM 1554 O O . GLY B 1 96 ? 7.137 36 6.77 1 45.97 96 GLY B O 1
ATOM 1555 N N . LEU B 1 97 ? 7.207 34.25 8.031 1 49.69 97 LEU B N 1
ATOM 1556 C CA . LEU B 1 97 ? 6.492 33.688 6.891 1 49.69 97 LEU B CA 1
ATOM 1557 C C . LEU B 1 97 ? 5.027 34.094 6.902 1 49.69 97 LEU B C 1
ATOM 1559 O O . LEU B 1 97 ? 4.367 34.094 5.859 1 49.69 97 LEU B O 1
ATOM 1563 N N . ALA B 1 98 ? 4.391 34.25 7.91 1 49.53 98 ALA B N 1
ATOM 1564 C CA . ALA B 1 98 ? 3.061 34.844 7.891 1 49.53 98 ALA B CA 1
ATOM 1565 C C . ALA B 1 98 ? 3.135 36.312 7.527 1 49.53 98 ALA B C 1
ATOM 1567 O O . ALA B 1 98 ? 2.248 36.844 6.852 1 49.53 98 ALA B O 1
ATOM 1568 N N . ASP B 1 99 ? 4.051 37.062 8.047 1 44 99 ASP B N 1
ATOM 1569 C CA . ASP B 1 99 ? 4.023 38.5 7.801 1 44 99 ASP B CA 1
ATOM 1570 C C . ASP B 1 99 ? 4.383 38.812 6.352 1 44 99 ASP B C 1
ATOM 1572 O O . ASP B 1 99 ? 3.982 39.875 5.82 1 44 99 ASP B O 1
ATOM 1576 N N . THR B 1 100 ? 5.312 38.062 5.816 1 43.25 100 THR B N 1
ATOM 1577 C CA . THR B 1 100 ? 5.773 38.531 4.516 1 43.25 100 THR B CA 1
ATOM 1578 C C . THR B 1 100 ? 4.754 38.188 3.428 1 43.25 100 THR B C 1
ATOM 1580 O O . THR B 1 100 ? 4.629 38.906 2.443 1 43.25 100 THR B O 1
ATOM 1583 N N . LEU B 1 101 ? 3.924 37.156 3.652 1 44.09 101 LEU B N 1
ATOM 1584 C CA . LEU B 1 101 ? 3.062 36.938 2.49 1 44.09 101 LEU B CA 1
ATOM 1585 C C . LEU B 1 101 ? 1.933 37.969 2.473 1 44.09 101 LEU B C 1
ATOM 1587 O O . LEU B 1 101 ? 1.038 37.906 1.628 1 44.09 101 LEU B O 1
ATOM 1591 N N . HIS B 1 102 ? 1.787 38.719 3.443 1 40.69 102 HIS B N 1
ATOM 1592 C CA . HIS B 1 102 ? 0.954 39.875 3.146 1 40.69 102 HIS B CA 1
ATOM 1593 C C . HIS B 1 102 ? 1.65 40.812 2.174 1 40.69 102 HIS B C 1
ATOM 1595 O O . HIS B 1 102 ? 2.141 41.875 2.572 1 40.69 102 HIS B O 1
ATOM 1601 N N . ILE B 1 103 ? 2.555 40.312 1.33 1 39.16 103 ILE B N 1
ATOM 1602 C CA . ILE B 1 103 ? 3.09 41.219 0.318 1 39.16 103 ILE B CA 1
ATOM 1603 C C . ILE B 1 103 ? 1.948 41.969 -0.341 1 39.16 103 ILE B C 1
ATOM 1605 O O . ILE B 1 103 ? 0.97 41.375 -0.797 1 39.16 103 ILE B O 1
ATOM 1609 N N . THR B 1 104 ? 1.735 43.25 0.023 1 42.78 104 THR B N 1
ATOM 1610 C CA . THR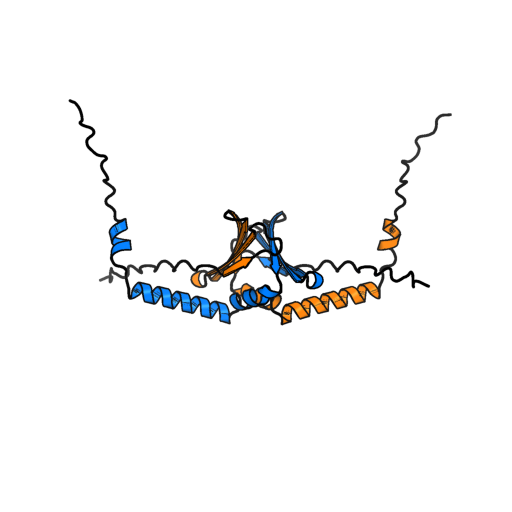 B 1 104 ? 1.153 44.406 -0.664 1 42.78 104 THR B CA 1
ATOM 1611 C C . THR B 1 104 ? 1.442 44.344 -2.162 1 42.78 104 THR B C 1
ATOM 1613 O O . THR B 1 104 ? 2.604 44.312 -2.576 1 42.78 104 THR B O 1
ATOM 1616 N N . GLY B 1 105 ? 0.848 43.438 -2.898 1 37.47 105 GLY B N 1
ATOM 1617 C CA . GLY B 1 105 ? 0.875 43.438 -4.352 1 37.47 105 GLY B CA 1
ATOM 1618 C C . GLY B 1 105 ? 0.91 44.812 -4.969 1 37.47 105 GLY B C 1
ATOM 1619 O O . GLY B 1 105 ? 0.687 44.969 -6.172 1 37.47 105 GLY B O 1
ATOM 1620 N N . SER B 1 106 ? 0.701 45.875 -4.246 1 38.94 106 SER B N 1
ATOM 1621 C CA . SER B 1 106 ? 0.668 46.875 -5.305 1 38.94 106 SER B CA 1
ATOM 1622 C C . SER B 1 106 ? 2.016 46.969 -6.012 1 38.94 106 SER B C 1
ATOM 1624 O O . SER B 1 106 ? 2.949 47.594 -5.496 1 38.94 106 SER B O 1
ATOM 1626 N N . ILE B 1 107 ? 2.623 45.844 -6.359 1 41.22 107 ILE B N 1
ATOM 1627 C CA . ILE B 1 107 ? 3.775 46.125 -7.211 1 41.22 107 ILE B CA 1
ATOM 1628 C C . ILE B 1 107 ? 3.359 47 -8.367 1 41.22 107 ILE B C 1
ATOM 1630 O O . ILE B 1 107 ? 2.594 46.594 -9.242 1 41.22 107 ILE B O 1
ATOM 1634 N N . VAL B 1 108 ? 3.006 48.281 -8.164 1 41.53 108 VAL B N 1
ATOM 1635 C CA . VAL B 1 108 ? 2.881 49.281 -9.203 1 41.53 108 VAL B CA 1
ATOM 1636 C C . VAL B 1 108 ? 4.137 49.312 -10.07 1 41.53 108 VAL B C 1
ATOM 1638 O O . VAL B 1 108 ? 5.258 49.344 -9.555 1 41.53 108 VAL B O 1
ATOM 1641 N N . PRO B 1 109 ? 4.027 48.719 -11.289 1 39.34 109 PRO B N 1
ATOM 1642 C CA . PRO B 1 109 ? 5.156 48.844 -12.219 1 39.34 109 PRO B CA 1
ATOM 1643 C C . PRO B 1 109 ? 5.762 50.25 -12.203 1 39.34 109 PRO B C 1
ATOM 1645 O O . PRO B 1 109 ? 5.078 51.219 -11.875 1 39.34 109 PRO B O 1
ATOM 1648 N N . PRO B 1 110 ? 7.066 50.25 -12.164 1 39.06 110 PRO B N 1
ATOM 1649 C CA . PRO B 1 110 ? 7.781 51.531 -12.086 1 39.06 110 PRO B CA 1
ATOM 1650 C C . PRO B 1 110 ? 7.09 52.625 -12.859 1 39.06 110 PRO B C 1
ATOM 1652 O O . PRO B 1 110 ? 6.113 52.375 -13.57 1 39.06 110 PRO B O 1
ATOM 1655 N N . GLY B 1 111 ? 7.852 53.5 -13.539 1 37.47 111 GLY B N 1
ATOM 1656 C CA . GLY B 1 111 ? 8.008 54.844 -14.039 1 37.47 111 GLY B CA 1
ATOM 1657 C C . GLY B 1 111 ? 7.121 55.156 -15.234 1 37.47 111 GLY B C 1
ATOM 1658 O O . GLY B 1 111 ? 7.602 55.594 -16.266 1 37.47 111 GLY B O 1
ATOM 1659 N N . LEU B 1 112 ? 6.023 54.469 -15.438 1 37.28 112 LEU B N 1
ATOM 1660 C CA . LEU B 1 112 ? 5.32 55.188 -16.484 1 37.28 112 LEU B CA 1
ATOM 1661 C C . LEU B 1 112 ? 5.094 56.656 -16.078 1 37.28 112 LEU B C 1
ATOM 1663 O O . LEU B 1 112 ? 4.438 56.906 -15.07 1 37.28 112 LEU B O 1
ATOM 1667 N N . SER B 1 113 ? 6.047 57.5 -16.406 1 37.59 113 SER B N 1
ATOM 1668 C CA . SER B 1 113 ? 6.16 58.938 -16.453 1 37.59 113 SER B CA 1
ATOM 1669 C C . SER B 1 113 ? 4.855 59.594 -16.922 1 37.59 113 SER B C 1
ATOM 1671 O O . SER B 1 113 ? 4.312 59.219 -17.969 1 37.59 113 SER B O 1
ATOM 1673 N N . GLN B 1 114 ? 3.963 59.844 -15.984 1 34.03 114 GLN B N 1
ATOM 1674 C CA . GLN B 1 114 ? 2.83 60.688 -16.312 1 34.03 114 GLN B CA 1
ATOM 1675 C C . GLN B 1 114 ? 3.273 61.906 -17.156 1 34.03 114 GLN B C 1
ATOM 1677 O O . GLN B 1 114 ? 4.086 62.719 -16.703 1 34.03 114 GLN B O 1
ATOM 1682 N N . ALA B 1 115 ? 3.477 61.781 -18.438 1 34.41 115 ALA B N 1
ATOM 1683 C CA . ALA B 1 115 ? 3.602 62.969 -19.281 1 34.41 115 ALA B CA 1
ATOM 1684 C C . ALA B 1 115 ? 2.525 64 -18.953 1 34.41 115 ALA B C 1
ATOM 1686 O O . ALA B 1 115 ? 1.33 63.719 -19.062 1 34.41 115 ALA B O 1
ATOM 1687 N N . SER B 1 116 ? 2.842 64.875 -17.953 1 24.55 116 SER B N 1
ATOM 1688 C CA . SER B 1 116 ? 2.43 66.25 -18.344 1 24.55 116 SER B CA 1
ATOM 1689 C C . SER B 1 116 ? 3.197 66.688 -19.562 1 24.55 116 SER B C 1
ATOM 1691 O O . SER B 1 116 ? 4.387 66.438 -19.719 1 24.55 116 SER B O 1
#

Organism: NCBI:txid175570

Nearest PDB structures (foldseek):
  3iez-assembly1_A  TM=6.017E-01  e=4.345E-01  Homo sapiens
  3isu-assembly1_A  TM=5.865E-01  e=5.203E-01  Homo sapiens
  7ne4-assembly1_A  TM=4.419E-01  e=2.337E+00  Serratia proteamaculans
  6cl6-assembly1_C  TM=5.868E-01  e=9.885E+00  Pseudomonas aeruginosa PAO1
  3iez-assembly1_A  TM=6.018E-01  e=4.389E-01  Homo sapiens

Solvent-accessible surface area (backbone atoms only — not comparable to full-atom values): 13470 Å² total; per-residue (Å²): 129,79,76,75,74,70,62,69,69,70,69,69,74,69,81,64,79,46,50,79,44,64,26,69,85,42,90,51,28,34,37,38,39,31,76,36,73,93,76,45,28,30,40,40,32,36,27,50,56,92,42,76,60,41,71,41,39,37,38,45,87,51,27,44,59,52,14,45,50,40,20,72,68,31,45,49,51,51,50,48,51,50,50,51,50,50,49,49,44,67,74,49,59,66,71,57,68,70,57,49,69,61,58,76,69,76,71,68,72,78,80,76,69,75,75,124,131,80,75,74,72,70,63,69,70,69,70,68,73,70,81,65,80,46,51,80,44,64,26,68,85,42,88,51,28,32,37,39,39,29,75,36,73,91,76,44,26,30,41,39,32,37,27,51,55,91,40,76,60,42,72,43,39,38,38,47,87,51,28,43,59,52,15,43,50,41,21,71,67,31,45,48,51,51,50,48,51,50,50,49,50,50,49,49,44,68,73,50,61,65,73,58,68,70,61,51,69,64,58,74,67,76,70,66,74,75,78,78,70,76,78,123

pLDDT: mean 75.05, std 24.2, range [24.55, 98.56]

Radius of gyration: 28.61 Å; Cα contacts (8 Å, |Δi|>4): 295; chains: 2; bounding box: 39×109×85 Å

=== Feature glossary ===
Feature key, reading from the visual/contextual features back to the raw sequence:

Rendered structure images. Structure images are PyMOL renders from six orthogonal camera directions. Cartoon representation draws helices as coils and strands as arrows; sticks shows the backbone as bonds; surface shows the solvent-excluded envelope. Rainbow coloring maps sequence position to hue (blue→red, N→C); chain coloring assigns a distinct color per polypeptide.

Contact-map, Ramachandran, and PAE plots. Three diagnostic plots accompany the record. The Cα contact map visualizes the tertiary structure as a 2D adjacency matrix (8 Å cutoff, sequence-local contacts suppressed). The Ramachandran plot shows the distribution of backbone (φ, ψ) torsions, with points in the α and β basins reflecting secondary structure content. The PAE plot shows AlphaFold's inter-residue confidence as a color matrix.

InterPro / GO / CATH / organism. The annotation block draws on four external resources. InterPro: which protein families and domains the sequence belongs to. GO: standardized terms for what the protein does, what process it participates in, and where in the cell it acts. CATH: which structural fold it has in the CATH hierarchy. Organism: the species of origin.

Nearest PDB structures. Structural nearest neighbors (via Foldseek easy-search vs the PDB). Reported per hit: target PDB id, E-value, and alignment TM-score. A TM-score above ~0.5 is the conventional threshold for 'same fold'.

Predicted aligned error. Predicted aligned error is AlphaFold's pairwise confidence. Unlike pLDDT (per-residue), PAE is per-residue-pair and captures whether two parts of the structure are correctly placed relative to each other. Units are ångströms of expected positional error.

Solvent-accessible surface area. SASA measures how much of the protein is reachable by solvent. It is computed by rolling a water-sized probe over the atomic surface and summing the exposed area (Å²). Per-residue SASA distinguishes core (buried, low SASA) from surface (exposed, high SASA) residues; total SASA is a whole-molecule size measure.

B-factor. Crystallographic B-factors measure how much each atom's electron density is smeared out, in Å². They rise in mobile loops and surface residues and fall in the buried interior. In AlphaFold models this column is repurposed to hold pLDDT instead.

pLDDT. For AlphaFold models, the B-factor field carries pLDDT — the model's own estimate of local accuracy on a 0–100 scale. Regions with pLDDT<50 should be treated as essentially unmodeled; they often correspond to intrinsically disordered segments.

Backbone torsions (φ/ψ). φ (phi) and ψ (psi) are the two rotatable backbone dihedrals per residue: φ is the C(i-1)–N–Cα–C torsion, ψ is the N–Cα–C–N(i+1) torsion, both in degrees on (−180°, 180°]. α-helical residues cluster near (−60°, −45°); β-strand residues near (−120°, +130°). A Ramachandran plot is simply a scatter of (φ, ψ) for every residue.

Radius of gyration, Cα contacts, bounding box. Radius of gyration (Rg) is the root-mean-square distance of Cα atoms from their centroid — a single number for overall size and compactness. A globular domain of N residues has Rg ≈ 2.2·N^0.38 Å; an extended or disordered chain has a much larger Rg. The Cα contact count is the number of residue pairs whose Cα atoms are within 8 Å and are more than four positions apart in sequence — a standard proxy for tertiary packing density. The bounding box is the smallest axis-aligned box enclosing all Cα atoms.

Secondary structure (3-state, P-SEA). Three-state secondary structure (P-SEA) collapses the eight DSSP classes into helix (a), strand (b), and coil (c). P-SEA assigns these from Cα geometry alone — distances and angles — without requiring backbone oxygens, so it works on any Cα trace.

Secondary structure (8-state, DSSP). Secondary structure is the local, repeating backbone conformation. DSSP classifies it into eight states by reading the hydrogen-bond network: three helix types (H, G, I), two β types (E, B), two non-regular types (T, S), and unstructured coil (-).

Foldseek 3Di. The Foldseek 3Di string encodes local tertiary geometry as a 20-letter alphabet — one character per residue — derived from the relative positions of nearby Cα atoms. Unlike the amino-acid sequence, 3Di is a direct function of the 3D structure, so two proteins with the same fold have similar 3Di strings even at low sequence identity.

mmCIF coordinates. Structure coordinates are given as an mmCIF _atom_site loop: one row per atom with element, residue name, chain id, sequence number, and x/y/z position in Å. Only the four main-chain atoms per residue are included here; side chains are omitted to keep the record compact.

Sequence. This is the polypeptide sequence — one letter per residue, N-terminus first. Length ranges from a few dozen residues for small domains to over a thousand for large multi-domain proteins.